Protein AF-A0A452YHD7-F1 (afdb_monomer)

Sequence (188 aa):
HLVLFLKEHGIEKYNDVCAAYVDKMNKVLSEDFRVYLEALESLKLDIGVSTDVIGYDANVVDLIPRGREQLRNHRFMFSLGERSNILKEIDQPGLVPCISEANSLKYPYEVIFRSLQKLLMDTASSEYIFIKAFFRDESMFYRVFEGPVAVIDENMKLTLANSHDAICLMLMICITKKHQEYELCFLW

InterPro domains:
  IPR007258 Vps52 [PTHR14190] (2-181)
  IPR048361 Vps52, C-terminal [PF20655] (23-180)

Organism: Aegilops tauschii subsp. strangulata (NCBI:txid200361)

pLDDT: mean 82.41, std 19.01, range [28.84, 98.38]

Solvent-accessible surface area (backbone atoms only — not comparable to full-atom values): 10801 Å² total; per-residue (Å²): 111,68,58,59,49,26,55,75,76,33,52,68,60,34,50,53,50,52,51,53,49,31,54,51,47,13,53,51,47,27,50,53,50,48,56,50,47,57,47,49,58,74,29,52,46,90,64,76,70,84,79,78,81,61,95,67,97,73,75,90,87,83,77,87,64,66,61,58,56,51,55,48,35,58,50,54,50,77,45,60,73,76,68,58,51,56,72,78,49,70,85,53,82,49,78,56,50,72,61,35,58,77,65,71,50,65,37,55,63,42,58,54,50,51,23,51,53,41,50,48,50,54,50,49,50,54,50,44,53,47,36,44,71,62,68,70,44,67,72,53,48,61,59,26,43,49,46,34,51,49,56,51,50,54,53,47,53,59,49,58,77,71,58,86,43,65,54,44,55,51,46,44,54,50,49,55,54,50,52,54,58,52,54,58,63,75,77,110

Secondary structure (DSSP, 8-state):
-HHHHHHHH-HHHHHHHHHHHHHHHHHHHHHHHHHHHHHHHHTB-----GGG-------S----SHHHHHHHHHHHHH--GGGGGGGG-TTSPPP-HHHHHHTT--B-HHHHHHHHHHHHHHHHHHHHHHHHHHTS-THHHHHHHHHHHHHHHHHHHHHHHT---HHHHHHHHHHHHHHHHHHHHH--

Radius of gyration: 22.01 Å; Cα contacts (8 Å, |Δi|>4): 127; chains: 1; bounding box: 62×30×63 Å

Structure (mmCIF, N/CA/C/O backbone):
data_AF-A0A452YHD7-F1
#
_entry.id   AF-A0A452YHD7-F1
#
loop_
_atom_site.group_PDB
_atom_site.id
_atom_site.type_symbol
_atom_site.label_atom_id
_atom_site.label_alt_id
_atom_site.label_comp_id
_atom_site.label_asym_id
_atom_site.label_entity_id
_atom_site.label_seq_id
_atom_site.pdbx_PDB_ins_code
_atom_site.Cartn_x
_atom_site.Cartn_y
_atom_site.Cartn_z
_atom_site.occupancy
_atom_site.B_iso_or_equiv
_atom_site.auth_seq_id
_atom_site.auth_comp_id
_atom_site.auth_asym_id
_atom_site.auth_atom_id
_atom_site.pdbx_PDB_model_num
ATOM 1 N N . HIS A 1 1 ? -22.792 -4.658 18.785 1.00 68.12 1 HIS A N 1
ATOM 2 C CA . HIS A 1 1 ? -23.432 -4.823 20.109 1.00 68.12 1 HIS A CA 1
ATOM 3 C C . HIS A 1 1 ? -22.425 -4.866 21.258 1.00 68.12 1 HIS A C 1
ATOM 5 O O . HIS A 1 1 ? -22.564 -4.042 22.146 1.00 68.12 1 HIS A O 1
ATOM 11 N N . LEU A 1 2 ? -21.392 -5.724 21.238 1.00 83.81 2 LEU A N 1
ATOM 12 C CA . LEU A 1 2 ? -20.412 -5.815 22.339 1.00 83.81 2 LEU A CA 1
ATOM 13 C C . LEU A 1 2 ? -19.624 -4.516 22.602 1.00 83.81 2 LEU A C 1
ATOM 15 O O . LEU A 1 2 ? -19.568 -4.056 23.734 1.00 83.81 2 LEU A O 1
ATOM 19 N N . VAL A 1 3 ? -19.043 -3.903 21.567 1.00 84.94 3 VAL A N 1
ATOM 20 C CA . VAL A 1 3 ? -18.210 -2.693 21.726 1.00 84.94 3 VAL A CA 1
ATOM 21 C C . VAL A 1 3 ? -19.011 -1.498 22.244 1.00 84.94 3 VAL A C 1
ATOM 23 O O . VAL A 1 3 ? -18.544 -0.783 23.122 1.00 84.94 3 VAL A O 1
ATOM 26 N N . LEU A 1 4 ? -20.240 -1.320 21.751 1.00 85.12 4 LEU A N 1
ATOM 27 C CA . LEU A 1 4 ? -21.160 -0.288 22.240 1.00 85.12 4 LEU A CA 1
ATOM 28 C C . LEU A 1 4 ? -21.516 -0.513 23.713 1.00 85.12 4 LEU A C 1
ATOM 30 O O . LEU A 1 4 ? -21.442 0.418 24.505 1.00 85.12 4 LEU A O 1
ATOM 34 N N . PHE A 1 5 ? -21.804 -1.762 24.094 1.00 90.06 5 PHE A N 1
ATOM 35 C CA . PHE A 1 5 ? -22.063 -2.115 25.487 1.00 90.06 5 PHE A CA 1
ATOM 36 C C . PHE A 1 5 ? -20.869 -1.782 26.390 1.00 90.06 5 PHE A C 1
ATOM 38 O O . PHE A 1 5 ? -21.055 -1.161 27.432 1.00 90.06 5 PHE A O 1
ATOM 45 N N . LEU A 1 6 ? -19.645 -2.133 25.976 1.00 90.12 6 LEU A N 1
ATOM 46 C CA . LEU A 1 6 ? -18.427 -1.798 26.722 1.00 90.12 6 LEU A CA 1
ATOM 47 C C . LEU A 1 6 ? -18.214 -0.284 26.813 1.00 90.12 6 LEU A C 1
ATOM 49 O O . LEU A 1 6 ? -17.843 0.212 27.870 1.00 90.12 6 LEU A O 1
ATOM 53 N N . LYS A 1 7 ? -18.490 0.460 25.740 1.00 87.94 7 LYS A N 1
ATOM 54 C CA . LYS A 1 7 ? -18.366 1.922 25.731 1.00 87.94 7 LYS A CA 1
ATOM 55 C C . LYS A 1 7 ? -19.316 2.588 26.733 1.00 87.94 7 LYS A C 1
ATOM 57 O O . LYS A 1 7 ? -18.934 3.563 27.368 1.00 87.94 7 LYS A O 1
ATOM 62 N N . GLU A 1 8 ? -20.520 2.046 26.894 1.00 89.81 8 GLU A N 1
ATOM 63 C CA . GLU A 1 8 ? -21.538 2.567 27.816 1.00 89.81 8 GLU A CA 1
ATOM 64 C C . GLU A 1 8 ? -21.349 2.096 29.268 1.00 89.81 8 GLU A C 1
ATOM 66 O O . GLU A 1 8 ? -21.585 2.866 30.194 1.00 89.81 8 GLU A O 1
ATOM 71 N N . HIS A 1 9 ? -20.920 0.846 29.480 1.00 90.19 9 HIS A N 1
ATOM 72 C CA . HIS A 1 9 ? -20.959 0.191 30.798 1.00 90.19 9 HIS A CA 1
ATOM 73 C C . HIS A 1 9 ? -19.575 -0.115 31.390 1.00 90.19 9 HIS A C 1
ATOM 75 O O . HIS A 1 9 ? -19.479 -0.527 32.544 1.00 90.19 9 HIS A O 1
ATOM 81 N N . GLY A 1 10 ? -18.494 0.057 30.627 1.00 89.62 10 GLY A N 1
ATOM 82 C CA . GLY A 1 10 ? -17.147 -0.346 31.031 1.00 89.62 10 GLY A CA 1
ATOM 83 C C . GLY A 1 10 ? -16.060 0.332 30.208 1.00 89.62 10 GLY A C 1
ATOM 84 O O . GLY A 1 10 ? -15.310 -0.342 29.501 1.00 89.62 10 GLY A O 1
ATOM 85 N N . ILE A 1 11 ? -15.972 1.662 30.314 1.00 90.94 11 ILE A N 1
ATOM 86 C CA . ILE A 1 11 ? -15.074 2.491 29.495 1.00 90.94 11 ILE A CA 1
ATOM 87 C C . ILE A 1 11 ? -13.601 2.068 29.590 1.00 90.94 11 ILE A C 1
ATOM 89 O O . ILE A 1 11 ? -12.897 2.089 28.586 1.00 90.94 11 ILE A O 1
ATOM 93 N N . GLU A 1 12 ? -13.143 1.610 30.758 1.00 92.44 12 GLU A N 1
ATOM 94 C CA . GLU A 1 12 ? -11.782 1.087 30.928 1.00 92.44 12 GLU A CA 1
ATOM 95 C C . GLU A 1 12 ? -11.541 -0.143 30.048 1.00 92.44 12 GLU A C 1
ATOM 97 O O . GLU A 1 12 ? -10.560 -0.201 29.316 1.00 92.44 12 GLU A O 1
ATOM 102 N N . LYS A 1 13 ? -12.486 -1.092 30.030 1.00 92.88 13 LYS A N 1
ATOM 103 C CA . LYS A 1 13 ? -12.390 -2.296 29.194 1.00 92.88 13 LYS A CA 1
ATOM 104 C C . LYS A 1 13 ? -12.545 -1.998 27.715 1.00 92.88 13 LYS A C 1
ATOM 106 O O . LYS A 1 13 ? -11.883 -2.632 26.902 1.00 92.88 13 LYS A O 1
ATOM 111 N N . TYR A 1 14 ? -13.3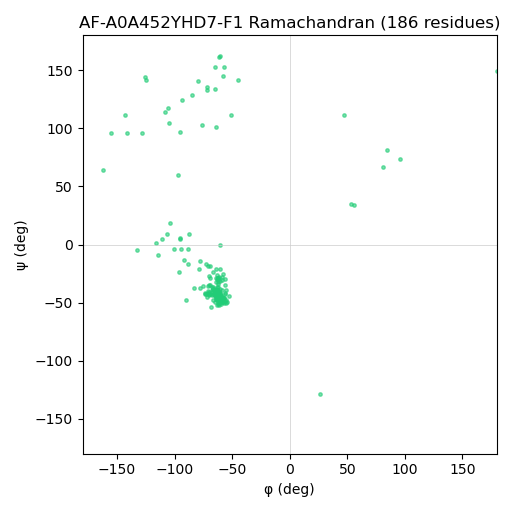75 -1.024 27.360 1.00 93.88 14 TYR A N 1
ATOM 112 C CA . TYR A 1 14 ? -13.418 -0.512 25.995 1.00 93.88 14 TYR A CA 1
ATOM 113 C C . TYR A 1 14 ? -12.048 0.044 25.571 1.00 93.88 14 TYR A C 1
ATOM 115 O O . TYR A 1 14 ? -11.537 -0.342 24.523 1.00 93.88 14 TYR A O 1
ATOM 123 N N . ASN A 1 15 ? -11.421 0.877 26.407 1.00 93.62 15 ASN A N 1
ATOM 124 C CA . ASN A 1 15 ? -10.109 1.457 26.119 1.00 93.62 15 ASN A CA 1
ATOM 125 C C . ASN A 1 15 ? -9.009 0.389 26.022 1.00 93.62 15 ASN A C 1
ATOM 127 O O . ASN A 1 15 ? -8.190 0.468 25.107 1.00 93.62 15 ASN A O 1
ATOM 131 N N . ASP A 1 16 ? -9.025 -0.624 26.895 1.00 95.19 16 ASP A N 1
ATOM 132 C CA . ASP A 1 16 ? -8.113 -1.776 26.831 1.00 95.19 16 ASP A CA 1
ATOM 133 C C . ASP A 1 16 ? -8.230 -2.495 25.474 1.00 95.19 16 ASP A C 1
ATOM 135 O O . ASP A 1 16 ? -7.225 -2.794 24.827 1.00 95.19 16 ASP A O 1
ATOM 139 N N . VAL A 1 17 ? -9.463 -2.738 25.007 1.00 94.88 17 VAL A N 1
ATOM 140 C CA . VAL A 1 17 ? -9.724 -3.387 23.712 1.00 94.88 17 VAL A CA 1
ATOM 141 C C . VAL A 1 17 ? -9.264 -2.507 22.549 1.00 94.88 17 VAL A C 1
ATOM 143 O O . VAL A 1 17 ? -8.627 -3.011 21.626 1.00 94.88 17 VAL A O 1
ATOM 146 N N . CYS A 1 18 ? -9.538 -1.201 22.590 1.00 95.56 18 CYS A N 1
ATOM 147 C CA . CYS A 1 18 ? -9.075 -0.264 21.567 1.00 95.56 18 CYS A CA 1
ATOM 148 C C . CYS A 1 18 ? -7.544 -0.211 21.498 1.00 95.56 18 CYS A C 1
ATOM 150 O O . CYS A 1 18 ? -6.978 -0.250 20.408 1.00 95.56 18 CYS A O 1
ATOM 152 N N . ALA A 1 19 ? -6.867 -0.153 22.646 1.00 96.31 19 ALA A N 1
ATOM 153 C CA . ALA A 1 19 ? -5.410 -0.144 22.712 1.00 96.31 19 ALA A CA 1
ATOM 154 C C . ALA A 1 19 ? -4.811 -1.449 22.170 1.00 96.31 19 ALA A C 1
ATOM 156 O O . ALA A 1 19 ? -3.900 -1.399 21.348 1.00 96.31 19 ALA A O 1
ATOM 157 N N . ALA A 1 20 ? -5.362 -2.601 22.566 1.00 97.69 20 ALA A N 1
ATOM 158 C CA . ALA A 1 20 ? -4.921 -3.903 22.073 1.00 97.69 20 ALA A CA 1
ATOM 159 C C . ALA A 1 20 ? -5.136 -4.057 20.559 1.00 97.69 20 ALA A C 1
ATOM 161 O O . ALA A 1 20 ? -4.284 -4.615 19.869 1.00 97.69 20 ALA A O 1
ATOM 162 N N . TYR A 1 21 ? -6.255 -3.547 20.035 1.00 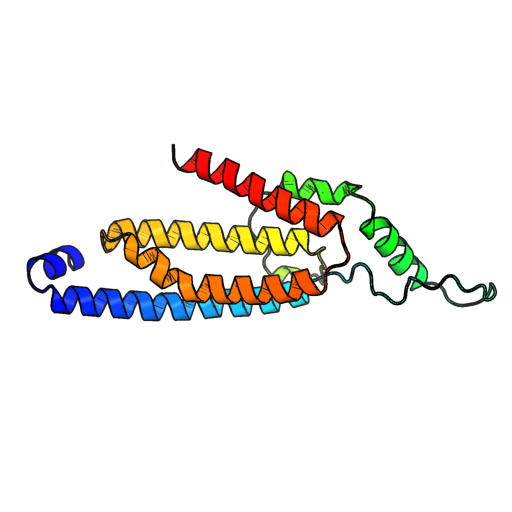97.81 21 TYR A N 1
ATOM 163 C CA . TYR A 1 21 ? -6.528 -3.542 18.601 1.00 97.81 21 TYR A CA 1
ATOM 164 C C . TYR A 1 21 ? -5.502 -2.708 17.835 1.00 97.81 21 TYR A C 1
ATOM 166 O O . TYR A 1 21 ? -4.898 -3.199 16.884 1.00 97.81 21 TYR A O 1
ATOM 174 N N . VAL A 1 22 ? -5.283 -1.467 18.282 1.00 98.19 22 VAL A N 1
ATOM 175 C CA . VAL A 1 22 ? -4.325 -0.543 17.666 1.00 98.19 22 VAL A CA 1
ATOM 176 C C . VAL A 1 22 ? -2.927 -1.152 17.643 1.00 98.19 22 VAL A C 1
ATOM 178 O O . VAL A 1 22 ? -2.316 -1.195 16.582 1.00 98.19 22 VAL A O 1
ATOM 181 N N . ASP A 1 23 ? -2.450 -1.665 18.779 1.00 98.19 23 ASP A N 1
ATOM 182 C CA . ASP A 1 23 ? -1.127 -2.288 18.888 1.00 98.19 23 ASP A CA 1
ATOM 183 C C . ASP A 1 23 ? -0.991 -3.487 17.940 1.00 98.19 23 ASP A C 1
ATOM 185 O O . ASP A 1 23 ? -0.031 -3.601 17.171 1.00 98.19 23 ASP A O 1
ATOM 189 N N . LYS A 1 24 ? -2.003 -4.363 17.929 1.00 98.31 24 LYS A N 1
ATOM 190 C CA . LYS A 1 24 ? -1.969 -5.564 17.103 1.00 98.31 24 LYS A CA 1
ATOM 191 C C . LYS A 1 24 ? -1.996 -5.239 15.613 1.00 98.31 24 LYS A C 1
ATOM 193 O O . LYS A 1 24 ? -1.193 -5.809 14.875 1.00 98.31 24 LYS A O 1
ATOM 198 N N . MET A 1 25 ? -2.899 -4.365 15.175 1.00 98.25 25 MET A N 1
ATOM 199 C CA . MET A 1 25 ? -3.048 -4.028 13.758 1.00 98.25 25 MET A CA 1
ATOM 200 C C . MET A 1 25 ? -1.881 -3.200 13.243 1.00 98.25 25 MET A C 1
ATOM 202 O O . MET A 1 25 ? -1.381 -3.499 12.165 1.00 98.25 25 MET A O 1
ATOM 206 N N . ASN A 1 26 ? -1.379 -2.244 14.029 1.00 98.31 26 ASN A N 1
ATOM 207 C CA . ASN A 1 26 ? -0.168 -1.506 13.681 1.00 98.31 26 ASN A CA 1
ATOM 208 C C . ASN A 1 26 ? 0.998 -2.470 13.427 1.00 98.31 26 ASN A C 1
ATOM 210 O O . ASN A 1 26 ? 1.637 -2.403 12.378 1.00 98.31 26 ASN A O 1
ATOM 214 N N . LYS A 1 27 ? 1.212 -3.441 14.325 1.00 98.31 27 LYS A N 1
ATOM 215 C CA . LYS A 1 27 ? 2.269 -4.446 14.172 1.00 98.31 27 LYS A CA 1
ATOM 216 C C . LYS A 1 27 ? 2.075 -5.352 12.954 1.00 98.31 27 LYS A C 1
ATOM 218 O O . LYS A 1 27 ? 3.036 -5.597 12.233 1.00 98.31 27 LYS A O 1
ATOM 223 N N . VAL A 1 28 ? 0.866 -5.882 12.754 1.00 98.38 28 VAL A N 1
ATOM 224 C CA . VAL A 1 28 ? 0.565 -6.794 11.634 1.00 98.38 28 VAL A CA 1
ATOM 225 C C . VAL A 1 28 ? 0.744 -6.076 10.303 1.00 98.38 28 VAL A C 1
ATOM 227 O O . VAL A 1 28 ? 1.511 -6.540 9.470 1.00 98.38 28 VAL A O 1
ATOM 230 N N . LEU A 1 29 ? 0.122 -4.909 10.141 1.00 98.25 29 LEU A N 1
ATOM 231 C CA . LEU A 1 29 ? 0.204 -4.154 8.897 1.00 98.25 29 LEU A CA 1
ATOM 232 C C . LEU A 1 29 ? 1.635 -3.685 8.614 1.00 98.25 29 LEU A C 1
ATOM 234 O O . LEU A 1 29 ? 2.069 -3.736 7.469 1.00 98.25 29 LEU A O 1
ATOM 238 N N . SER A 1 30 ? 2.391 -3.267 9.636 1.00 98.38 30 SER A N 1
ATOM 239 C CA . SER A 1 30 ? 3.796 -2.872 9.451 1.00 98.38 30 SER A CA 1
ATOM 240 C C . SER A 1 30 ? 4.631 -4.021 8.895 1.00 98.38 30 SER A C 1
ATOM 242 O O . SER A 1 30 ? 5.433 -3.818 7.986 1.00 98.38 30 SER A O 1
ATOM 244 N N . GLU A 1 31 ? 4.428 -5.229 9.423 1.00 98.38 31 GLU A N 1
ATOM 245 C CA . GLU A 1 31 ? 5.124 -6.419 8.944 1.00 98.38 31 GLU A CA 1
ATOM 246 C C . GLU A 1 31 ? 4.691 -6.800 7.527 1.00 98.38 31 GLU A C 1
ATOM 248 O O . GLU A 1 31 ? 5.545 -7.066 6.684 1.00 98.38 31 GLU A O 1
ATOM 253 N N . ASP A 1 32 ? 3.391 -6.755 7.238 1.00 97.50 32 ASP A N 1
ATOM 254 C CA . ASP A 1 32 ? 2.862 -7.059 5.908 1.00 97.50 32 ASP A CA 1
ATOM 255 C C . ASP A 1 32 ? 3.440 -6.106 4.848 1.00 97.50 32 ASP A C 1
ATOM 257 O O . ASP A 1 32 ? 3.906 -6.557 3.800 1.00 97.50 32 ASP A O 1
ATOM 261 N N . PHE A 1 33 ? 3.487 -4.795 5.126 1.00 97.75 33 PHE A N 1
ATOM 262 C CA . PHE A 1 33 ? 4.097 -3.825 4.210 1.00 97.75 33 PHE A CA 1
ATOM 263 C C . PHE A 1 33 ? 5.606 -4.009 4.078 1.00 97.75 33 PHE A C 1
ATOM 265 O O . PHE A 1 33 ? 6.127 -3.857 2.974 1.00 97.75 33 PHE A O 1
ATOM 272 N N . ARG A 1 34 ? 6.307 -4.363 5.158 1.00 97.69 34 ARG A N 1
ATOM 273 C CA . ARG A 1 34 ? 7.747 -4.645 5.120 1.00 97.69 34 ARG A CA 1
ATOM 274 C C . ARG A 1 34 ? 8.056 -5.829 4.206 1.00 97.69 34 ARG A C 1
ATOM 276 O O . ARG A 1 34 ? 8.843 -5.687 3.276 1.00 97.69 34 ARG A O 1
ATOM 283 N N . VAL A 1 35 ? 7.370 -6.954 4.408 1.00 97.25 35 VAL A N 1
ATOM 284 C CA . VAL A 1 35 ? 7.516 -8.158 3.572 1.00 97.25 35 VAL A CA 1
ATOM 285 C C . VAL A 1 35 ? 7.150 -7.862 2.118 1.00 97.25 35 VAL A C 1
ATOM 287 O O . VAL A 1 35 ? 7.837 -8.295 1.193 1.00 97.25 35 VAL A O 1
ATOM 290 N N . TYR A 1 36 ? 6.078 -7.101 1.898 1.00 96.94 36 TYR A N 1
ATOM 291 C CA . TYR A 1 36 ? 5.654 -6.730 0.554 1.00 96.94 36 TYR A CA 1
ATOM 292 C C . TYR A 1 36 ? 6.682 -5.846 -0.163 1.00 96.94 36 TYR A C 1
ATOM 294 O O . TYR A 1 36 ? 6.960 -6.062 -1.341 1.00 96.94 36 TYR A O 1
ATOM 302 N N . LEU A 1 37 ? 7.270 -4.875 0.539 1.00 95.88 37 LEU A N 1
ATOM 303 C CA . LEU A 1 37 ? 8.326 -4.014 0.010 1.00 95.88 37 LEU A CA 1
ATOM 304 C C . LEU A 1 37 ? 9.579 -4.809 -0.353 1.00 95.88 37 LEU A C 1
ATOM 306 O O . LEU A 1 37 ? 10.053 -4.672 -1.476 1.00 95.88 37 LEU A O 1
ATOM 310 N N . GLU A 1 38 ? 10.054 -5.685 0.534 1.00 95.06 38 GLU A N 1
ATOM 311 C CA . GLU A 1 38 ? 11.203 -6.564 0.266 1.00 95.06 38 GLU A CA 1
ATOM 312 C C . GLU A 1 38 ? 10.971 -7.420 -0.995 1.00 95.06 38 GLU A C 1
ATOM 314 O O . GLU A 1 38 ? 11.841 -7.539 -1.862 1.00 95.06 38 GLU A O 1
ATOM 319 N N . ALA A 1 39 ? 9.760 -7.964 -1.154 1.00 95.00 39 ALA A N 1
ATOM 320 C CA . ALA A 1 39 ? 9.391 -8.731 -2.341 1.00 95.00 39 ALA A CA 1
ATOM 321 C C . ALA A 1 39 ? 9.285 -7.857 -3.607 1.00 95.00 39 ALA A C 1
ATOM 323 O O . ALA A 1 39 ? 9.629 -8.294 -4.701 1.00 95.00 39 ALA A O 1
ATOM 324 N N . LEU A 1 40 ? 8.825 -6.610 -3.494 1.00 93.75 40 LEU A N 1
ATOM 325 C CA . LEU A 1 40 ? 8.780 -5.677 -4.621 1.00 93.75 40 LEU A CA 1
ATOM 326 C C . LEU A 1 40 ? 10.172 -5.191 -5.045 1.00 93.75 40 LEU A C 1
ATOM 328 O O . LEU A 1 40 ? 10.412 -5.002 -6.239 1.00 93.75 40 LEU A O 1
ATOM 332 N N . GLU A 1 41 ? 11.095 -5.005 -4.101 1.00 91.19 41 GLU A N 1
ATOM 333 C CA . GLU A 1 41 ? 12.489 -4.657 -4.392 1.00 91.19 41 GLU A CA 1
ATOM 334 C C . GLU A 1 41 ? 13.168 -5.736 -5.239 1.00 91.19 41 GLU A C 1
ATOM 336 O O . GLU A 1 41 ? 13.885 -5.411 -6.191 1.00 91.19 41 GLU A O 1
ATOM 341 N N . SER A 1 42 ? 12.866 -7.012 -4.974 1.00 90.62 42 SER A N 1
ATOM 342 C CA . SER A 1 42 ? 13.355 -8.148 -5.766 1.00 90.62 42 SER A CA 1
ATOM 343 C C . SER A 1 42 ? 12.948 -8.050 -7.246 1.00 90.62 42 SER A C 1
ATOM 345 O O . SER A 1 42 ? 13.653 -8.561 -8.119 1.00 90.62 42 SER A O 1
ATOM 347 N N . LEU A 1 43 ? 11.855 -7.346 -7.562 1.00 91.06 43 LEU A N 1
ATOM 348 C CA . LEU A 1 43 ? 11.303 -7.183 -8.910 1.00 91.06 43 LEU A CA 1
ATOM 349 C C . LEU A 1 43 ? 11.779 -5.914 -9.625 1.00 91.06 43 LEU A C 1
ATOM 351 O O . LEU A 1 43 ? 11.442 -5.703 -10.794 1.00 91.06 43 LEU A O 1
ATOM 355 N N . LYS A 1 44 ? 12.557 -5.059 -8.958 1.00 89.94 44 LYS A N 1
ATOM 356 C CA . LYS A 1 44 ? 13.024 -3.792 -9.522 1.00 89.94 44 LYS A CA 1
ATOM 357 C C . LYS A 1 44 ? 13.948 -4.017 -10.720 1.00 89.94 44 LYS A C 1
ATOM 359 O O . LYS A 1 44 ? 14.856 -4.849 -10.688 1.00 89.94 44 LYS A O 1
ATOM 364 N N . LEU A 1 45 ? 13.696 -3.265 -11.788 1.00 86.94 45 LEU A N 1
ATOM 365 C CA . LEU A 1 45 ? 14.582 -3.144 -12.941 1.00 86.94 45 LEU A CA 1
ATOM 366 C C . LEU A 1 45 ? 15.642 -2.066 -12.670 1.00 86.94 45 LEU A C 1
ATOM 368 O O . LEU A 1 45 ? 15.298 -0.930 -12.337 1.00 86.94 45 LEU A O 1
ATOM 372 N N . ASP A 1 46 ? 16.916 -2.399 -12.871 1.00 74.38 46 ASP A N 1
ATOM 373 C CA . ASP A 1 46 ? 18.018 -1.439 -12.765 1.00 74.38 46 ASP A CA 1
ATOM 374 C C . ASP A 1 46 ? 18.065 -0.528 -14.001 1.00 74.38 46 ASP A C 1
ATOM 376 O O . ASP A 1 46 ? 18.525 -0.912 -15.080 1.00 74.38 46 ASP A O 1
ATOM 380 N N . ILE A 1 47 ? 17.577 0.704 -13.843 1.00 67.88 47 ILE A N 1
ATOM 381 C CA . ILE A 1 47 ? 17.634 1.759 -14.861 1.00 67.88 47 ILE A CA 1
ATOM 382 C C . ILE A 1 47 ? 18.658 2.808 -14.404 1.00 67.88 47 ILE A C 1
ATOM 384 O O . ILE A 1 47 ? 18.437 3.492 -13.410 1.00 67.88 47 ILE A O 1
ATOM 388 N N . GLY A 1 48 ? 19.766 2.946 -15.144 1.00 55.44 48 GLY A N 1
ATOM 389 C CA . GLY A 1 48 ? 20.739 4.035 -14.969 1.00 55.44 48 GLY A CA 1
ATOM 390 C C . GLY A 1 48 ? 21.757 3.848 -13.836 1.00 55.44 48 GLY A C 1
ATOM 391 O O . GLY A 1 48 ? 21.779 4.630 -12.890 1.00 55.44 48 GLY A O 1
ATOM 392 N N . VAL A 1 49 ? 22.657 2.863 -13.952 1.00 44.59 49 VAL A N 1
ATOM 393 C CA . VAL A 1 49 ? 23.864 2.806 -13.103 1.00 44.59 49 VAL A CA 1
ATOM 394 C C . VAL A 1 49 ? 24.844 3.904 -13.543 1.00 44.59 49 VAL A C 1
ATOM 396 O O . VAL A 1 49 ? 25.133 4.061 -14.729 1.00 44.59 49 VAL A O 1
ATOM 399 N N . SER A 1 50 ? 25.379 4.655 -12.577 1.00 44.53 50 SER A N 1
ATOM 400 C CA . SER A 1 50 ? 26.277 5.813 -12.737 1.00 44.53 50 SER A CA 1
ATOM 401 C C . SER A 1 50 ? 27.617 5.547 -13.445 1.00 44.53 50 SER A C 1
ATOM 403 O O . SER A 1 50 ? 28.389 6.481 -13.651 1.00 44.53 50 SER A O 1
ATOM 405 N N . THR A 1 51 ? 27.912 4.314 -13.862 1.00 42.50 51 THR A N 1
ATOM 406 C CA . THR A 1 51 ? 29.101 3.993 -14.670 1.00 42.50 51 THR A CA 1
ATOM 407 C C . THR A 1 51 ? 28.959 4.354 -16.149 1.00 42.50 51 THR A C 1
ATOM 409 O O . THR A 1 51 ? 29.970 4.425 -16.839 1.00 42.50 51 THR A O 1
ATOM 412 N N . ASP A 1 52 ? 27.748 4.628 -16.640 1.00 44.47 52 ASP A N 1
ATOM 413 C CA . ASP A 1 52 ? 27.513 4.896 -18.069 1.00 44.47 52 ASP A CA 1
ATOM 414 C C . ASP A 1 52 ? 27.696 6.374 -18.470 1.00 44.47 52 ASP A C 1
ATOM 416 O O . ASP A 1 52 ? 27.434 6.755 -19.611 1.00 44.47 52 ASP A O 1
ATOM 420 N N . VAL A 1 53 ? 28.212 7.216 -17.565 1.00 47.00 53 VAL A N 1
ATOM 421 C CA . VAL A 1 53 ? 28.708 8.563 -17.898 1.00 47.00 53 VAL A CA 1
ATOM 422 C C . VAL A 1 53 ? 30.225 8.511 -18.082 1.00 47.00 53 VAL A C 1
ATOM 424 O O . VAL A 1 53 ? 30.979 9.164 -17.366 1.00 47.00 53 VAL A O 1
ATOM 427 N N . ILE A 1 54 ? 30.702 7.713 -19.037 1.00 45.34 54 ILE A N 1
ATOM 428 C CA . ILE A 1 54 ? 32.083 7.819 -19.510 1.00 45.34 54 ILE A CA 1
ATOM 429 C C . ILE A 1 54 ? 32.058 7.930 -21.031 1.00 45.34 54 ILE A C 1
ATOM 431 O O . ILE A 1 54 ? 32.023 6.946 -21.765 1.00 45.34 54 ILE A O 1
ATOM 435 N N . GLY A 1 55 ? 32.114 9.176 -21.502 1.00 52.22 55 GLY A N 1
ATOM 436 C CA . GLY A 1 55 ? 32.752 9.462 -22.775 1.00 52.22 55 GLY A CA 1
ATOM 437 C C . GLY A 1 55 ? 34.231 9.120 -22.637 1.00 52.22 55 GLY A C 1
ATOM 438 O O . GLY A 1 55 ? 34.989 9.877 -22.036 1.00 52.22 55 GLY A O 1
ATOM 439 N N . TYR A 1 56 ? 34.633 7.964 -23.150 1.00 36.91 56 TYR A N 1
ATOM 440 C CA . TYR A 1 56 ? 36.033 7.661 -23.397 1.00 36.91 56 TYR A CA 1
ATOM 441 C C . TYR A 1 56 ? 36.125 6.841 -24.678 1.00 36.91 56 TYR A C 1
ATOM 443 O O . TYR A 1 56 ? 35.647 5.711 -24.750 1.00 36.91 56 TYR A O 1
ATOM 451 N N . ASP A 1 57 ? 36.701 7.468 -25.702 1.00 45.97 57 ASP A N 1
ATOM 452 C CA . ASP A 1 57 ? 37.154 6.823 -26.927 1.00 45.97 57 ASP A CA 1
ATOM 453 C C . ASP A 1 57 ? 38.034 5.618 -26.577 1.00 45.97 57 ASP A C 1
ATOM 455 O O . ASP A 1 57 ? 39.154 5.776 -26.091 1.00 45.97 57 ASP A O 1
ATOM 459 N N . ALA A 1 58 ? 37.553 4.407 -26.845 1.00 36.34 58 ALA A N 1
ATOM 460 C CA . ALA A 1 58 ? 38.409 3.233 -26.936 1.00 36.34 58 ALA A CA 1
ATOM 461 C C . ALA A 1 58 ? 37.755 2.161 -27.813 1.00 36.34 58 ALA A C 1
ATOM 463 O O . ALA A 1 58 ? 36.935 1.372 -27.364 1.00 36.34 58 ALA A O 1
ATOM 464 N N . ASN A 1 59 ? 38.171 2.181 -29.078 1.00 36.22 59 ASN A N 1
ATOM 465 C CA . ASN A 1 59 ? 38.339 1.055 -29.993 1.00 36.22 59 ASN A CA 1
ATOM 466 C C . ASN A 1 59 ? 37.210 0.017 -30.112 1.00 36.22 59 ASN A C 1
ATOM 468 O O . ASN A 1 59 ? 36.978 -0.846 -29.273 1.00 36.22 59 ASN A O 1
ATOM 472 N N . VAL A 1 60 ? 36.608 0.067 -31.299 1.00 49.16 60 VAL A N 1
ATOM 473 C CA . VAL A 1 60 ? 35.833 -0.983 -31.962 1.00 49.16 60 VAL A CA 1
ATOM 474 C C . VAL A 1 60 ? 36.564 -2.331 -31.854 1.00 49.16 60 VAL A C 1
ATOM 476 O O . VAL A 1 60 ? 37.776 -2.384 -32.053 1.00 49.16 60 VAL A O 1
ATOM 479 N N . VAL A 1 61 ? 35.783 -3.401 -31.657 1.00 47.16 61 VAL A N 1
ATOM 480 C CA . VAL A 1 61 ? 36.154 -4.832 -31.577 1.00 47.16 61 VAL A CA 1
ATOM 481 C C . VAL A 1 61 ? 36.355 -5.344 -30.144 1.00 47.16 61 VAL A C 1
ATOM 483 O O . VAL A 1 61 ? 37.482 -5.586 -29.741 1.00 47.16 61 VAL A O 1
ATOM 486 N N . ASP A 1 62 ? 35.265 -5.531 -29.383 1.00 44.91 62 ASP A N 1
ATOM 487 C CA . ASP A 1 62 ? 34.827 -6.848 -28.864 1.00 44.91 62 ASP A CA 1
ATOM 488 C C . ASP A 1 62 ? 33.527 -6.727 -28.012 1.00 44.91 62 ASP A C 1
ATOM 490 O O . ASP A 1 62 ? 33.320 -5.721 -27.342 1.00 44.91 62 ASP A O 1
ATOM 494 N N . LEU A 1 63 ? 32.678 -7.771 -28.005 1.00 41.59 63 LEU A N 1
ATOM 495 C CA . LEU A 1 63 ? 31.608 -8.086 -27.012 1.00 41.59 63 LEU A CA 1
ATOM 496 C C . LEU A 1 63 ? 30.182 -7.454 -27.109 1.00 41.59 63 LEU A C 1
ATOM 498 O O . LEU A 1 63 ? 29.753 -6.602 -26.331 1.00 41.59 63 LEU A O 1
ATOM 502 N N . ILE A 1 64 ? 29.355 -8.055 -27.973 1.00 54.41 64 ILE A N 1
ATOM 503 C CA . ILE A 1 64 ? 27.876 -8.195 -27.879 1.00 54.41 64 ILE A CA 1
ATOM 504 C C . ILE A 1 64 ? 27.575 -9.223 -26.750 1.00 54.41 64 ILE A C 1
ATOM 506 O O . ILE A 1 64 ? 28.278 -10.231 -26.767 1.00 54.41 64 ILE A O 1
ATOM 510 N N . PRO A 1 65 ? 26.616 -9.084 -25.781 1.00 43.31 65 PRO A N 1
ATOM 511 C CA . PRO A 1 65 ? 25.253 -8.519 -25.862 1.00 43.31 65 PRO A CA 1
ATOM 512 C C . PRO A 1 65 ? 24.851 -7.505 -24.756 1.00 43.31 65 PRO A C 1
ATOM 514 O O . PRO A 1 65 ? 23.775 -6.913 -24.856 1.00 43.31 65 PRO A O 1
ATOM 517 N N . ARG A 1 66 ? 25.689 -7.252 -23.736 1.00 45.97 66 ARG A N 1
ATOM 518 C CA . ARG A 1 66 ? 25.371 -6.345 -22.606 1.00 45.97 66 ARG A CA 1
ATOM 519 C C . ARG A 1 66 ? 25.128 -4.900 -23.044 1.00 45.97 66 ARG A C 1
ATOM 521 O O . ARG A 1 66 ? 24.252 -4.235 -22.502 1.00 45.97 66 ARG A O 1
ATOM 528 N N . GLY A 1 67 ? 25.804 -4.459 -24.104 1.00 38.31 67 GLY A N 1
ATOM 529 C CA . GLY A 1 67 ? 25.589 -3.137 -24.688 1.00 38.31 67 GLY A CA 1
ATOM 530 C C . GLY A 1 67 ? 24.181 -2.925 -25.260 1.00 38.31 67 GLY A C 1
ATOM 531 O O . GLY A 1 67 ? 23.711 -1.796 -25.289 1.00 38.31 67 GLY A O 1
ATOM 532 N N . ARG A 1 68 ? 23.447 -3.971 -25.685 1.00 42.09 68 ARG A N 1
ATOM 533 C CA . ARG A 1 68 ? 22.076 -3.802 -26.220 1.00 42.09 68 ARG A CA 1
ATOM 534 C C . ARG A 1 68 ? 21.032 -3.599 -25.123 1.00 42.09 68 ARG A C 1
ATOM 536 O O . ARG A 1 68 ? 20.117 -2.801 -25.321 1.00 42.09 68 ARG A O 1
ATOM 543 N N . GLU A 1 69 ? 21.167 -4.291 -23.994 1.00 46.12 69 GLU A N 1
ATOM 544 C CA . GLU A 1 69 ? 20.342 -4.049 -22.803 1.00 46.12 69 GLU A CA 1
ATOM 545 C C . GLU A 1 69 ? 20.684 -2.701 -22.169 1.00 46.12 69 GLU A C 1
ATOM 547 O O . GLU A 1 69 ? 19.774 -1.921 -21.909 1.00 46.12 69 GLU A O 1
ATOM 552 N N . GLN A 1 70 ? 21.971 -2.353 -22.058 1.00 43.22 70 GLN A N 1
ATOM 553 C CA . GLN A 1 70 ? 22.406 -1.035 -21.578 1.00 43.22 70 GLN A CA 1
ATOM 554 C C . GLN A 1 70 ? 21.910 0.113 -22.477 1.00 43.22 70 GLN A C 1
ATOM 556 O O . GLN A 1 70 ? 21.345 1.081 -21.976 1.00 43.22 70 GLN A O 1
ATOM 561 N N . LEU A 1 71 ? 21.986 -0.012 -23.810 1.00 45.84 71 LEU A N 1
ATOM 562 C CA . LEU A 1 71 ? 21.451 0.992 -24.746 1.00 45.84 71 LEU A CA 1
ATOM 563 C C . LEU A 1 71 ? 19.908 1.043 -24.782 1.00 45.84 71 LEU A C 1
ATOM 565 O O . LEU A 1 71 ? 19.345 2.091 -25.115 1.00 45.84 71 LEU A O 1
ATOM 569 N N . ARG A 1 72 ? 19.196 -0.056 -24.468 1.00 50.38 72 ARG A N 1
ATOM 570 C CA . ARG A 1 72 ? 17.731 -0.037 -24.249 1.00 50.38 72 ARG A CA 1
ATOM 571 C C . ARG A 1 72 ? 17.391 0.660 -22.937 1.00 50.38 72 ARG A C 1
ATOM 573 O O . ARG A 1 72 ? 16.518 1.521 -22.957 1.00 50.38 72 ARG A O 1
ATOM 580 N N . ASN A 1 73 ? 18.104 0.351 -21.857 1.00 51.66 73 ASN A N 1
ATOM 581 C CA . ASN A 1 73 ? 17.921 0.962 -20.540 1.00 51.66 73 ASN A CA 1
ATOM 582 C C . ASN A 1 73 ? 18.220 2.470 -20.577 1.00 51.66 73 ASN A C 1
ATOM 584 O O . ASN A 1 73 ? 17.449 3.254 -20.034 1.00 51.66 73 ASN A O 1
ATOM 588 N N . HIS A 1 74 ? 19.244 2.898 -21.325 1.00 50.25 74 HIS A N 1
ATOM 589 C CA . HIS A 1 74 ? 19.556 4.316 -21.535 1.00 50.25 74 HIS A CA 1
ATOM 590 C C . HIS A 1 74 ? 18.473 5.048 -22.349 1.00 50.25 74 HIS A C 1
ATOM 592 O O . HIS A 1 74 ? 18.110 6.180 -22.037 1.00 50.25 74 HIS A O 1
ATOM 598 N N . ARG A 1 75 ? 17.881 4.395 -23.364 1.00 51.69 75 ARG A N 1
ATOM 599 C CA . ARG A 1 75 ? 16.710 4.946 -24.072 1.00 51.69 75 ARG A CA 1
ATOM 600 C C . ARG A 1 75 ? 15.469 5.006 -23.178 1.00 51.69 75 ARG A C 1
ATOM 602 O O . ARG A 1 75 ? 14.712 5.965 -23.287 1.00 51.69 75 ARG A O 1
ATOM 609 N N . PHE A 1 76 ? 15.268 4.026 -22.298 1.00 56.78 76 PHE A N 1
ATOM 610 C CA . PHE A 1 76 ? 14.148 3.968 -21.348 1.00 56.78 76 PHE A CA 1
ATOM 611 C C . PHE A 1 76 ? 14.239 5.030 -20.237 1.00 56.78 76 PHE A C 1
ATOM 613 O O . PHE A 1 76 ? 13.209 5.505 -19.761 1.00 56.78 76 PHE A O 1
ATOM 620 N N . MET A 1 77 ? 15.459 5.440 -19.871 1.00 58.12 77 MET A N 1
ATOM 621 C CA . MET A 1 77 ? 15.732 6.469 -18.859 1.00 58.12 77 MET A CA 1
ATOM 622 C C . MET A 1 77 ? 15.209 7.862 -19.255 1.00 58.12 77 MET A C 1
ATOM 624 O O . MET A 1 77 ? 14.773 8.619 -18.394 1.00 58.12 77 MET A O 1
ATOM 628 N N . PHE A 1 78 ? 15.200 8.193 -20.553 1.00 61.34 78 PHE A N 1
ATOM 629 C CA . PHE A 1 78 ? 14.771 9.509 -21.062 1.00 61.34 78 PHE A CA 1
ATOM 630 C C . PHE A 1 78 ? 13.526 9.470 -21.960 1.00 61.34 78 PHE A C 1
ATOM 632 O O . PHE A 1 78 ? 13.080 10.512 -22.442 1.00 61.34 78 PHE A O 1
ATOM 639 N N . SER A 1 79 ? 12.930 8.295 -22.175 1.00 69.69 79 SER A N 1
ATOM 640 C CA . SER A 1 79 ? 11.728 8.156 -23.005 1.00 69.69 79 SER A CA 1
ATOM 641 C C . SER A 1 79 ? 10.486 7.929 -22.151 1.00 69.69 79 SER A C 1
ATOM 643 O O . SER A 1 79 ? 10.355 6.901 -21.494 1.00 69.69 79 SER A O 1
ATOM 645 N N . LEU A 1 80 ? 9.530 8.861 -22.223 1.00 73.38 80 LEU A N 1
ATOM 646 C CA . LEU A 1 80 ? 8.227 8.719 -21.565 1.00 73.38 80 LEU A CA 1
ATOM 647 C C . LEU A 1 80 ? 7.407 7.560 -22.161 1.00 73.38 80 LEU A C 1
ATOM 649 O O . LEU A 1 80 ? 6.775 6.820 -21.416 1.00 73.38 80 LEU A O 1
ATOM 653 N N . GLY A 1 81 ? 7.451 7.401 -23.491 1.00 79.25 81 GLY A N 1
ATOM 654 C CA . GLY A 1 81 ? 6.948 6.258 -24.267 1.00 79.25 81 GLY A CA 1
ATOM 655 C C . GLY A 1 81 ? 5.797 5.454 -23.643 1.00 79.25 81 GLY A C 1
ATOM 656 O O . GLY A 1 81 ? 4.770 5.998 -23.233 1.00 79.25 81 GLY A O 1
ATOM 657 N N . GLU A 1 82 ? 5.990 4.137 -23.576 1.00 80.75 82 GLU A N 1
ATOM 658 C CA . GLU A 1 82 ? 5.022 3.188 -23.014 1.00 80.75 82 GLU A CA 1
ATOM 659 C C . GLU A 1 82 ? 4.895 3.291 -21.487 1.00 80.75 82 GLU A C 1
ATOM 661 O O . GLU A 1 82 ? 3.869 2.891 -20.944 1.00 80.75 82 GLU A O 1
ATOM 666 N N . ARG A 1 83 ? 5.873 3.895 -20.791 1.00 87.75 83 ARG A N 1
ATOM 667 C CA . ARG A 1 83 ? 5.834 4.092 -19.329 1.00 87.75 83 ARG A CA 1
ATOM 668 C C . ARG A 1 83 ? 4.641 4.947 -18.907 1.00 87.75 83 ARG A C 1
ATOM 670 O O . ARG A 1 83 ? 4.065 4.721 -17.852 1.00 87.75 83 ARG A O 1
ATOM 677 N N . SER A 1 84 ? 4.209 5.878 -19.764 1.00 89.00 84 SER A N 1
ATOM 678 C CA . SER A 1 84 ? 3.006 6.692 -19.535 1.00 89.00 84 SER A CA 1
ATOM 679 C C . SER A 1 84 ? 1.707 5.883 -19.414 1.00 89.00 84 SER A C 1
ATOM 681 O O . SER A 1 84 ? 0.744 6.373 -18.820 1.00 89.00 84 SER A O 1
ATOM 683 N N . ASN A 1 85 ? 1.664 4.645 -19.923 1.00 89.31 85 ASN A N 1
ATOM 684 C CA . ASN A 1 85 ? 0.481 3.791 -19.820 1.00 89.31 85 ASN A CA 1
ATOM 685 C C . ASN A 1 85 ? 0.141 3.424 -18.372 1.00 89.31 85 ASN A C 1
ATOM 687 O O . ASN A 1 85 ? -1.030 3.182 -18.095 1.00 89.31 85 ASN A O 1
ATOM 691 N N . ILE A 1 86 ? 1.097 3.509 -17.437 1.00 91.88 86 ILE A N 1
ATOM 692 C CA . ILE A 1 86 ? 0.833 3.287 -16.007 1.00 91.88 86 ILE A CA 1
ATOM 693 C C . ILE A 1 86 ? -0.273 4.205 -15.466 1.00 91.88 86 ILE A C 1
ATOM 695 O O . ILE A 1 86 ? -1.038 3.817 -14.589 1.00 91.88 86 ILE A O 1
ATOM 699 N N . LEU A 1 87 ? -0.423 5.405 -16.042 1.00 90.75 87 LEU A N 1
ATOM 700 C CA . LEU A 1 87 ? -1.462 6.365 -15.663 1.00 90.75 87 LEU A CA 1
ATOM 701 C C . LEU A 1 87 ? -2.870 5.950 -16.119 1.00 90.75 87 LEU A C 1
ATOM 703 O O . LEU A 1 87 ? -3.855 6.490 -15.623 1.00 90.75 87 LEU A O 1
ATOM 707 N N . LYS A 1 88 ? -2.977 5.003 -17.056 1.00 89.88 88 LYS A N 1
ATOM 708 C CA . LYS A 1 88 ? -4.245 4.376 -17.465 1.00 89.88 88 LYS A CA 1
ATOM 709 C C . LYS A 1 88 ? -4.574 3.150 -16.612 1.00 89.88 88 LYS A C 1
ATOM 711 O O . LYS A 1 88 ? -5.711 2.699 -16.602 1.00 89.88 88 LYS A O 1
ATOM 716 N N . GLU A 1 89 ? -3.586 2.624 -15.896 1.00 88.50 89 GLU A N 1
ATOM 717 C CA . GLU A 1 89 ? -3.680 1.411 -15.080 1.00 88.50 89 GLU A CA 1
ATOM 718 C C . GLU A 1 89 ? -3.765 1.739 -13.579 1.00 88.50 89 GLU A C 1
ATOM 720 O O . GLU A 1 89 ? -3.527 0.885 -12.730 1.00 88.50 89 GLU A O 1
ATOM 725 N N . ILE A 1 90 ? -4.124 2.979 -13.228 1.00 90.31 90 ILE A N 1
ATOM 726 C CA . ILE A 1 90 ? -4.179 3.478 -11.844 1.00 90.31 90 ILE A CA 1
ATOM 727 C C . ILE A 1 90 ? -5.130 2.673 -10.953 1.00 90.31 90 ILE A C 1
ATOM 729 O O . ILE A 1 90 ? -4.831 2.519 -9.773 1.00 90.31 90 ILE A O 1
ATOM 733 N N . ASP A 1 91 ? -6.174 2.053 -11.502 1.00 86.31 91 ASP A N 1
ATOM 734 C CA . ASP A 1 91 ? -7.167 1.297 -10.718 1.00 86.31 91 ASP A CA 1
ATOM 735 C C . ASP A 1 91 ? -6.968 -0.223 -10.732 1.00 86.31 91 ASP A C 1
ATOM 737 O O . ASP A 1 91 ? -7.675 -0.952 -10.037 1.00 86.31 91 ASP A O 1
ATOM 741 N N . GLN A 1 92 ? -5.998 -0.725 -11.499 1.00 89.94 92 GLN A N 1
ATOM 742 C CA . GLN A 1 92 ? -5.738 -2.162 -11.605 1.00 89.94 92 GLN A CA 1
ATOM 743 C C . GLN A 1 92 ? -5.336 -2.793 -10.254 1.00 89.94 92 GLN A C 1
ATOM 745 O O . GLN A 1 92 ? -4.913 -2.106 -9.325 1.00 89.94 92 GLN A O 1
ATOM 750 N N . PRO A 1 93 ? -5.424 -4.113 -10.071 1.00 90.62 93 PRO A N 1
ATOM 751 C CA . PRO A 1 93 ? -4.868 -4.748 -8.879 1.00 90.62 93 PRO A CA 1
ATOM 752 C C . PRO A 1 93 ? -3.367 -4.462 -8.721 1.00 90.62 93 PRO A C 1
ATOM 754 O O . PRO A 1 93 ? -2.667 -4.179 -9.696 1.00 90.62 93 PRO A O 1
ATOM 757 N N . GLY A 1 94 ? -2.869 -4.486 -7.485 1.00 90.81 94 GLY A N 1
ATOM 758 C CA . GLY A 1 94 ? -1.427 -4.462 -7.232 1.00 90.81 94 GLY A CA 1
ATOM 759 C C . GLY A 1 94 ? -0.721 -5.673 -7.857 1.00 90.81 94 GLY A C 1
ATOM 760 O O . GLY A 1 94 ? -1.348 -6.679 -8.190 1.00 90.81 94 GLY A O 1
ATOM 761 N N . LEU A 1 95 ? 0.596 -5.573 -8.012 1.00 93.38 95 LEU A N 1
ATOM 762 C CA . LEU A 1 95 ? 1.450 -6.695 -8.367 1.00 93.38 95 LEU A CA 1
ATOM 763 C C . LEU A 1 95 ? 1.299 -7.814 -7.334 1.00 93.38 95 LEU A C 1
ATOM 765 O O . LEU A 1 95 ? 1.159 -7.575 -6.139 1.00 93.38 95 LEU A O 1
ATOM 769 N N . VAL A 1 96 ? 1.386 -9.052 -7.807 1.00 94.38 96 VAL A N 1
ATOM 770 C CA . VAL A 1 96 ? 1.507 -10.227 -6.944 1.00 94.38 96 VAL A CA 1
ATOM 771 C C . VAL A 1 96 ? 2.962 -10.691 -7.027 1.00 94.38 96 VAL A C 1
ATOM 773 O O . VAL A 1 96 ? 3.340 -11.257 -8.063 1.00 94.38 96 VAL A O 1
ATOM 776 N N . PRO A 1 97 ? 3.798 -10.447 -5.995 1.00 90.00 97 PRO A N 1
ATOM 777 C CA . PRO A 1 97 ? 5.237 -10.647 -6.111 1.00 90.00 97 PRO A CA 1
ATOM 778 C C . PRO A 1 97 ? 5.617 -12.079 -6.476 1.00 90.00 97 PRO A C 1
ATOM 780 O O . PRO A 1 97 ? 6.313 -12.287 -7.462 1.00 90.00 97 PRO A O 1
ATOM 783 N N . CYS A 1 98 ? 5.021 -13.068 -5.805 1.00 87.62 98 CYS A N 1
ATOM 784 C CA . CYS A 1 98 ? 5.265 -14.488 -6.073 1.00 87.62 98 CYS A CA 1
ATOM 785 C C . CYS A 1 98 ? 5.008 -14.886 -7.544 1.00 87.62 98 CYS A C 1
ATOM 787 O O . CYS A 1 98 ? 5.778 -15.647 -8.129 1.00 87.62 98 CYS A O 1
ATOM 789 N N . ILE A 1 99 ? 3.965 -14.335 -8.180 1.00 89.56 99 ILE A N 1
ATOM 790 C CA . ILE A 1 99 ? 3.667 -14.605 -9.598 1.00 89.56 99 ILE A CA 1
ATOM 791 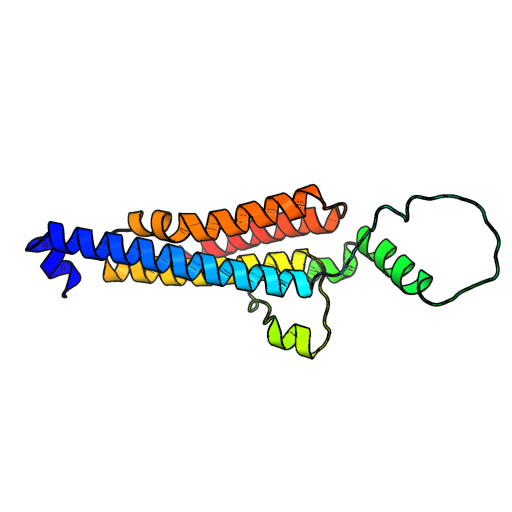C C . ILE A 1 99 ? 4.718 -13.952 -10.498 1.00 89.56 99 ILE A C 1
ATOM 793 O O . ILE A 1 99 ? 5.152 -14.547 -11.484 1.00 89.56 99 ILE A O 1
ATOM 797 N N . SER A 1 100 ? 5.131 -12.728 -10.177 1.00 89.94 100 SER A N 1
ATOM 798 C CA . SER A 1 100 ? 6.131 -12.009 -10.969 1.00 89.94 100 SER A CA 1
ATOM 799 C C . SER A 1 100 ? 7.508 -12.663 -10.873 1.00 89.94 100 SER A C 1
ATOM 801 O O . SER A 1 100 ? 8.172 -12.826 -11.895 1.00 89.94 100 SER A O 1
ATOM 803 N N . GLU A 1 101 ? 7.893 -13.113 -9.678 1.00 86.19 101 GLU A N 1
ATOM 804 C CA . GLU A 1 101 ? 9.130 -13.857 -9.430 1.00 86.19 101 GLU A CA 1
ATOM 805 C C . GLU A 1 101 ? 9.145 -15.184 -10.196 1.00 86.19 101 GLU A C 1
ATOM 807 O O . GLU A 1 101 ? 10.108 -15.470 -10.908 1.00 86.19 101 GLU A O 1
ATOM 812 N N . ALA A 1 102 ? 8.049 -15.953 -10.147 1.00 86.69 102 ALA A N 1
ATOM 813 C CA . ALA A 1 102 ? 7.923 -17.213 -10.885 1.00 86.69 102 ALA A CA 1
ATOM 814 C C . ALA A 1 102 ? 8.072 -17.036 -12.408 1.00 86.69 102 ALA A C 1
ATOM 816 O O . ALA A 1 102 ? 8.572 -17.928 -13.091 1.00 86.69 102 ALA A O 1
ATOM 817 N N . ASN A 1 103 ? 7.675 -15.874 -12.936 1.00 87.75 103 ASN A N 1
ATOM 818 C CA . ASN A 1 103 ? 7.793 -15.528 -14.353 1.00 87.75 103 ASN A CA 1
ATOM 819 C C . ASN A 1 103 ? 9.058 -14.714 -14.690 1.00 87.75 103 ASN A C 1
ATOM 821 O O . ASN A 1 103 ? 9.212 -14.289 -15.834 1.00 87.75 103 ASN A O 1
ATOM 825 N N . SER A 1 104 ? 9.967 -14.492 -13.728 1.00 86.62 104 SER A N 1
ATOM 826 C CA . SER A 1 104 ? 11.189 -13.683 -13.900 1.00 86.62 104 SER A CA 1
ATOM 827 C C . SER A 1 104 ? 10.930 -12.275 -14.462 1.00 86.62 104 SER A C 1
ATOM 829 O O . SER A 1 104 ? 11.723 -11.743 -15.242 1.00 86.62 104 SER A O 1
ATOM 831 N N . LEU A 1 105 ? 9.802 -11.667 -14.082 1.00 87.38 105 LEU A N 1
ATOM 832 C CA . LEU A 1 105 ? 9.423 -10.329 -14.527 1.00 87.38 105 LEU A CA 1
ATOM 833 C C . LEU A 1 105 ? 10.165 -9.262 -13.717 1.00 87.38 105 LEU A C 1
ATOM 835 O O . LEU A 1 105 ? 10.333 -9.383 -12.505 1.00 87.38 105 LEU A O 1
ATOM 839 N N . LYS A 1 106 ? 10.588 -8.198 -14.400 1.00 89.50 106 LYS A N 1
ATOM 840 C CA . LYS A 1 106 ? 11.205 -7.014 -13.797 1.00 89.50 106 LYS A CA 1
ATOM 841 C C . LYS A 1 106 ? 10.430 -5.774 -14.208 1.00 89.50 106 LYS A C 1
ATOM 843 O O . LYS A 1 106 ? 10.016 -5.667 -15.363 1.00 89.50 106 LYS A O 1
ATOM 848 N N . TYR A 1 107 ? 10.268 -4.836 -13.283 1.00 90.25 107 TYR A N 1
ATOM 849 C CA . TYR A 1 107 ? 9.452 -3.646 -13.494 1.00 90.25 107 TYR A CA 1
ATOM 850 C C . TYR A 1 107 ? 10.233 -2.360 -13.225 1.00 90.25 107 TYR A C 1
ATOM 852 O O . TYR A 1 107 ? 11.049 -2.313 -12.299 1.00 90.25 107 TYR A O 1
ATOM 860 N N . PRO A 1 108 ? 9.969 -1.290 -13.995 1.00 90.75 108 PRO A N 1
ATOM 861 C CA . PRO A 1 108 ? 10.455 0.032 -13.639 1.00 90.75 108 PRO A CA 1
ATOM 862 C C . PRO A 1 108 ? 9.786 0.493 -12.333 1.00 90.75 108 PRO A C 1
ATOM 864 O O . PRO A 1 108 ? 8.678 0.063 -11.989 1.00 90.75 108 PRO A O 1
ATOM 867 N N . TYR A 1 109 ? 10.469 1.353 -11.580 1.00 92.12 109 TYR A N 1
ATOM 868 C CA . TYR A 1 109 ? 10.075 1.644 -10.202 1.00 92.12 109 TYR A CA 1
ATOM 869 C C . TY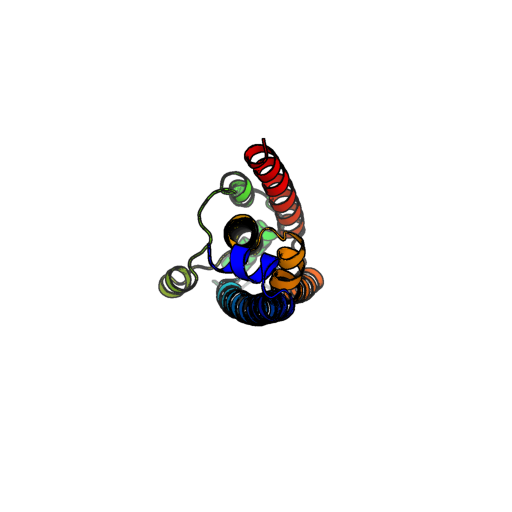R A 1 109 ? 8.702 2.323 -10.083 1.00 92.12 109 TYR A C 1
ATOM 871 O O . TYR A 1 109 ? 8.000 2.085 -9.109 1.00 92.12 109 TYR A O 1
ATOM 879 N N . GLU A 1 110 ? 8.243 3.090 -11.073 1.00 93.00 110 GLU A N 1
ATOM 880 C CA . GLU A 1 110 ? 6.902 3.683 -11.042 1.00 93.00 110 GLU A CA 1
ATOM 881 C C . GLU A 1 110 ? 5.771 2.640 -11.023 1.00 93.00 110 GLU A C 1
ATOM 883 O O . GLU A 1 110 ? 4.716 2.896 -10.445 1.00 93.00 110 GLU A O 1
ATOM 888 N N . VAL A 1 111 ? 5.985 1.448 -11.594 1.00 93.75 111 VAL A N 1
ATOM 889 C CA . VAL A 1 111 ? 5.008 0.346 -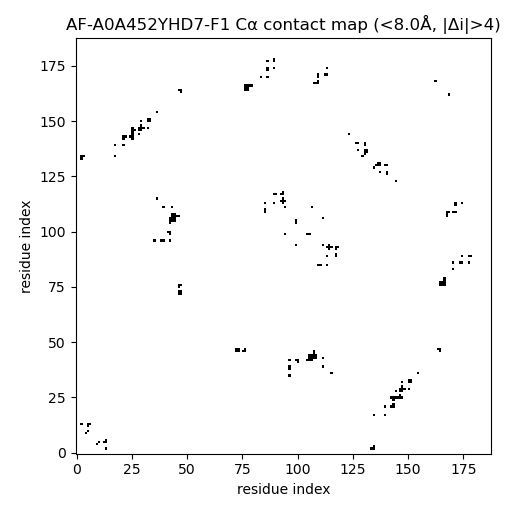11.554 1.00 93.75 111 VAL A CA 1
ATOM 890 C C . VAL A 1 111 ? 4.981 -0.278 -10.158 1.00 93.75 111 VAL A C 1
ATOM 892 O O . VAL A 1 111 ? 3.908 -0.523 -9.604 1.00 93.75 111 VAL A O 1
ATOM 895 N N . ILE A 1 112 ? 6.161 -0.463 -9.559 1.00 94.56 112 ILE A N 1
ATOM 896 C CA . ILE A 1 112 ? 6.323 -0.904 -8.167 1.00 94.56 112 ILE A CA 1
ATOM 897 C C . ILE A 1 112 ? 5.651 0.091 -7.213 1.00 94.56 112 ILE A C 1
ATOM 899 O O . ILE A 1 112 ? 4.831 -0.297 -6.381 1.00 94.56 112 ILE A O 1
ATOM 903 N N . PHE A 1 113 ? 5.927 1.384 -7.386 1.00 94.88 113 PHE A N 1
ATOM 904 C CA . PHE A 1 113 ? 5.338 2.466 -6.605 1.00 94.88 113 PHE A CA 1
ATOM 905 C C . PHE A 1 113 ? 3.812 2.475 -6.706 1.00 94.88 113 PHE A C 1
ATOM 907 O O . PHE A 1 113 ? 3.127 2.489 -5.686 1.00 94.88 113 PHE A O 1
ATOM 914 N N . ARG A 1 114 ? 3.273 2.406 -7.929 1.00 95.06 114 ARG A N 1
ATOM 915 C CA . ARG A 1 114 ? 1.829 2.326 -8.179 1.00 95.06 114 ARG A CA 1
ATOM 916 C C . ARG A 1 114 ? 1.203 1.133 -7.464 1.00 95.06 114 ARG A C 1
ATOM 918 O O . ARG A 1 114 ? 0.133 1.249 -6.873 1.00 95.06 114 ARG A O 1
ATOM 925 N N . SER A 1 115 ? 1.877 -0.013 -7.490 1.00 95.62 115 SER A N 1
ATOM 926 C CA . SER A 1 115 ? 1.401 -1.201 -6.797 1.00 95.62 115 SER A CA 1
ATOM 927 C C . SER A 1 115 ? 1.382 -1.045 -5.279 1.00 95.62 115 SER A C 1
ATOM 929 O O . SER A 1 115 ? 0.437 -1.518 -4.649 1.00 95.62 115 SER A O 1
ATOM 931 N N . LEU A 1 116 ? 2.413 -0.431 -4.698 1.00 95.44 116 LEU A N 1
ATOM 932 C CA . LEU A 1 116 ? 2.470 -0.161 -3.265 1.00 95.44 116 LEU A CA 1
ATOM 933 C C . LEU A 1 116 ? 1.359 0.806 -2.847 1.00 95.44 116 LEU A C 1
ATOM 935 O O . LEU A 1 116 ? 0.657 0.537 -1.878 1.00 95.44 116 LEU A O 1
ATOM 939 N N . GLN A 1 117 ? 1.165 1.890 -3.607 1.00 93.69 117 GLN A N 1
ATOM 940 C CA . GLN A 1 117 ? 0.085 2.852 -3.373 1.00 93.69 117 GLN A CA 1
ATOM 941 C C . GLN A 1 117 ? -1.282 2.167 -3.417 1.00 93.69 117 GLN A C 1
ATOM 943 O O . GLN A 1 117 ? -2.087 2.355 -2.509 1.00 93.69 117 GLN A O 1
ATOM 948 N N . LYS A 1 118 ? -1.526 1.310 -4.420 1.00 93.12 118 LYS A N 1
ATOM 949 C CA . LYS A 1 118 ? -2.779 0.556 -4.536 1.00 93.12 118 LYS A CA 1
ATOM 950 C C . LYS A 1 118 ? -3.044 -0.331 -3.319 1.00 93.12 118 LYS A C 1
ATOM 952 O O . LYS A 1 118 ? -4.127 -0.250 -2.747 1.00 93.12 118 LYS A O 1
ATOM 957 N N . LEU A 1 119 ? -2.055 -1.124 -2.896 1.00 94.56 119 LEU A N 1
ATOM 958 C CA . LEU A 1 119 ? -2.187 -1.964 -1.703 1.00 94.56 119 LEU A CA 1
ATOM 959 C C . LEU A 1 119 ? -2.445 -1.122 -0.445 1.00 94.56 119 LEU A C 1
ATOM 961 O O . LEU A 1 119 ? -3.301 -1.481 0.364 1.00 94.56 119 LEU A O 1
ATOM 965 N N . LEU A 1 120 ? -1.735 0.002 -0.297 1.00 94.25 120 LEU A N 1
ATOM 966 C CA . LEU A 1 120 ? -1.907 0.917 0.827 1.00 94.25 120 LEU A CA 1
ATOM 967 C C . LEU A 1 120 ? -3.327 1.475 0.894 1.00 94.25 120 LEU A C 1
ATOM 969 O O . LEU A 1 120 ? -3.950 1.371 1.946 1.00 94.25 120 LEU A O 1
ATOM 973 N N . MET A 1 121 ? -3.854 2.017 -0.206 1.00 92.94 121 MET A N 1
ATOM 974 C CA . MET A 1 121 ? -5.206 2.588 -0.224 1.00 92.94 121 MET A CA 1
ATOM 975 C C . MET A 1 121 ? -6.284 1.531 0.004 1.00 92.94 121 MET A C 1
ATOM 977 O O . MET A 1 121 ? -7.222 1.789 0.754 1.00 92.94 121 MET A O 1
ATOM 981 N N . ASP A 1 122 ? -6.160 0.342 -0.595 1.00 93.00 122 ASP A N 1
ATOM 982 C CA . ASP A 1 122 ? -7.142 -0.734 -0.405 1.00 93.00 122 ASP A CA 1
ATOM 983 C C . ASP A 1 122 ? -7.172 -1.193 1.059 1.00 93.00 122 ASP A C 1
AT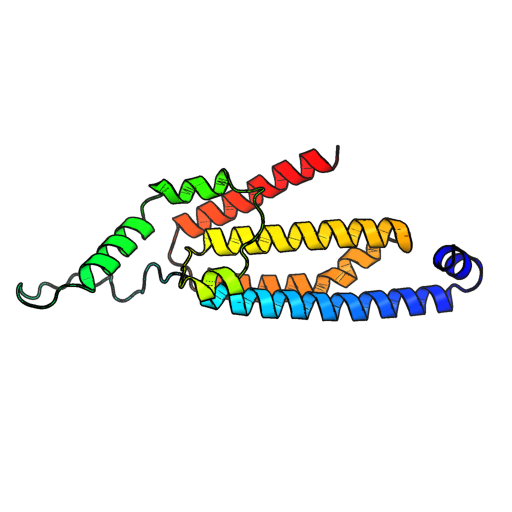OM 985 O O . ASP A 1 122 ? -8.239 -1.303 1.672 1.00 93.00 122 ASP A O 1
ATOM 989 N N . THR A 1 123 ? -5.989 -1.372 1.652 1.00 95.38 123 THR A N 1
ATOM 990 C CA . THR A 1 123 ? -5.845 -1.757 3.060 1.00 95.38 123 THR A CA 1
ATOM 991 C C . THR A 1 123 ? -6.369 -0.655 3.979 1.00 95.38 123 THR A C 1
ATOM 993 O O . THR A 1 123 ? -7.218 -0.924 4.827 1.00 95.38 123 THR A O 1
ATOM 996 N N . ALA A 1 124 ? -5.952 0.597 3.770 1.00 94.75 124 ALA A N 1
ATOM 997 C CA . ALA A 1 124 ? -6.388 1.750 4.554 1.00 94.75 124 ALA A CA 1
ATOM 998 C C . ALA A 1 124 ? -7.895 1.988 4.480 1.00 94.75 124 ALA A C 1
ATOM 1000 O O . ALA A 1 124 ? -8.530 2.209 5.509 1.00 94.75 124 ALA A O 1
ATOM 1001 N N . SER A 1 125 ? -8.484 1.880 3.290 1.00 93.25 125 SER A N 1
ATOM 1002 C CA . SER A 1 125 ? -9.926 2.032 3.097 1.00 93.25 125 SER A CA 1
ATOM 1003 C C . SER A 1 125 ? -10.699 0.952 3.848 1.00 93.25 125 SER A C 1
ATOM 1005 O O . SER A 1 125 ? -11.644 1.259 4.578 1.00 93.25 125 SER A O 1
ATOM 1007 N N . SER A 1 126 ? -10.280 -0.312 3.716 1.00 94.81 126 SER A N 1
ATOM 1008 C CA . SER A 1 126 ? -10.932 -1.434 4.399 1.00 94.81 126 SER A CA 1
ATOM 1009 C C . SER A 1 126 ? -10.864 -1.295 5.925 1.00 94.81 126 SER A C 1
ATOM 1011 O O . SER A 1 126 ? -11.873 -1.457 6.616 1.00 94.81 126 SER A O 1
ATOM 1013 N N . GLU A 1 127 ? -9.704 -0.886 6.434 1.00 95.94 127 GLU A N 1
ATOM 1014 C CA . GLU A 1 127 ? -9.438 -0.720 7.857 1.00 95.94 127 GLU A CA 1
ATOM 1015 C C . GLU A 1 127 ? -10.186 0.487 8.437 1.00 95.94 127 GLU A C 1
ATOM 1017 O O . GLU A 1 127 ? -10.807 0.389 9.495 1.00 95.94 127 GLU A O 1
ATOM 1022 N N . TYR A 1 128 ? -10.221 1.615 7.723 1.00 95.12 128 TYR A N 1
ATOM 1023 C CA . TYR A 1 128 ? -10.988 2.791 8.135 1.00 95.12 128 TYR A CA 1
ATOM 1024 C C . TYR A 1 128 ? -12.489 2.484 8.217 1.00 95.12 128 TYR A C 1
ATOM 1026 O O . TYR A 1 128 ? -13.141 2.827 9.209 1.00 95.12 128 TYR A O 1
ATOM 1034 N N . ILE A 1 129 ? -13.042 1.784 7.218 1.00 94.81 129 ILE A N 1
ATOM 1035 C CA . ILE A 1 129 ? -14.447 1.351 7.224 1.00 94.81 129 ILE A CA 1
ATOM 1036 C C . ILE A 1 129 ? -14.719 0.439 8.424 1.00 94.81 129 ILE A C 1
ATOM 1038 O O . ILE A 1 129 ? -15.721 0.632 9.122 1.00 94.81 129 ILE A O 1
ATOM 1042 N N . PHE A 1 130 ? -13.828 -0.520 8.699 1.00 95.12 130 PHE A N 1
ATOM 1043 C CA . PHE A 1 130 ? -13.952 -1.407 9.852 1.00 95.12 130 PHE A CA 1
ATOM 1044 C C . PHE A 1 130 ? -13.925 -0.630 11.173 1.00 95.12 130 PHE A C 1
ATOM 1046 O O . PHE A 1 130 ? -14.841 -0.776 11.985 1.00 95.12 130 PHE A O 1
ATOM 1053 N N . ILE A 1 131 ? -12.937 0.246 11.372 1.00 95.06 131 ILE A N 1
ATOM 1054 C CA . ILE A 1 131 ? -12.787 1.053 12.589 1.00 95.06 131 ILE A CA 1
ATOM 1055 C C . ILE A 1 131 ? -14.027 1.919 12.820 1.00 95.06 131 ILE A C 1
ATOM 1057 O O . ILE A 1 131 ? -14.609 1.926 13.913 1.00 95.06 131 ILE A O 1
ATOM 1061 N N . LYS A 1 132 ? -14.494 2.601 11.772 1.00 93.06 132 LYS A N 1
ATOM 1062 C CA . LYS A 1 132 ? -15.699 3.428 11.822 1.00 93.06 132 LYS A CA 1
ATOM 1063 C C . LYS A 1 132 ? -16.942 2.611 12.167 1.00 93.06 132 LYS A C 1
ATOM 1065 O O . LYS A 1 132 ? -17.775 3.069 12.951 1.00 93.06 132 LYS A O 1
ATOM 1070 N N . ALA A 1 133 ? -17.087 1.413 11.606 1.00 92.31 133 ALA A N 1
ATOM 1071 C CA . ALA A 1 133 ? -18.244 0.557 11.844 1.00 92.31 133 ALA A CA 1
ATOM 1072 C C . ALA A 1 133 ? -18.229 -0.084 13.242 1.00 92.31 133 ALA A C 1
ATOM 1074 O O . ALA A 1 133 ? -19.269 -0.125 13.910 1.00 92.31 133 ALA A O 1
ATOM 1075 N N . PHE A 1 134 ? -17.067 -0.571 13.682 1.00 93.25 134 PHE A N 1
ATOM 1076 C CA . PHE A 1 134 ? -16.914 -1.388 14.884 1.00 93.25 134 PHE A CA 1
ATOM 1077 C C . PHE A 1 134 ? -16.654 -0.556 16.146 1.00 93.25 134 PHE A C 1
ATOM 1079 O O . PHE A 1 134 ? -17.344 -0.754 17.148 1.00 93.25 134 PHE A O 1
ATOM 1086 N N . PHE A 1 135 ? -15.721 0.401 16.094 1.00 92.31 135 PHE A N 1
ATOM 1087 C CA . PHE A 1 135 ? -15.306 1.209 17.250 1.00 92.31 135 PHE A CA 1
ATOM 1088 C C . PHE A 1 135 ? -16.020 2.559 17.352 1.00 92.31 135 PHE A C 1
ATOM 1090 O O . PHE A 1 135 ? -16.162 3.097 18.451 1.00 92.31 135 PHE A O 1
ATOM 1097 N N . ARG A 1 136 ? -16.531 3.100 16.233 1.00 89.62 136 ARG A N 1
ATOM 1098 C CA . ARG A 1 136 ? -17.133 4.451 16.186 1.00 89.62 136 ARG A CA 1
ATOM 1099 C C . ARG A 1 136 ? -16.159 5.525 16.694 1.00 89.62 136 ARG A C 1
ATOM 1101 O O . ARG A 1 136 ? -16.574 6.481 17.349 1.00 89.62 136 ARG A O 1
ATOM 1108 N N . ASP A 1 137 ? -14.872 5.317 16.435 1.00 90.06 137 ASP A N 1
ATOM 1109 C CA . ASP A 1 137 ? -13.779 6.208 16.807 1.00 90.06 137 ASP A CA 1
ATOM 1110 C C . ASP A 1 137 ? -12.753 6.241 15.672 1.00 90.06 137 ASP A C 1
ATOM 1112 O O . ASP A 1 137 ? -11.894 5.372 15.544 1.00 90.06 137 ASP A O 1
ATOM 1116 N N . GLU A 1 138 ? -12.880 7.251 14.817 1.00 90.62 138 GLU A N 1
ATOM 1117 C CA . GLU A 1 138 ? -12.039 7.413 13.631 1.00 90.62 138 GLU A CA 1
ATOM 1118 C C . GLU A 1 138 ? -10.589 7.776 13.992 1.00 90.62 138 GLU A C 1
ATOM 1120 O O . GLU A 1 138 ? -9.684 7.551 13.192 1.00 90.62 138 GLU A O 1
ATOM 1125 N N . SER A 1 139 ? -10.329 8.264 15.213 1.00 92.38 139 SER A N 1
ATOM 1126 C CA . SER A 1 139 ? -8.974 8.629 15.649 1.00 92.38 139 SER A CA 1
ATOM 1127 C C . SER A 1 139 ? -8.040 7.419 15.771 1.00 92.38 139 SER A C 1
ATOM 1129 O O . SER A 1 139 ? -6.821 7.556 15.642 1.00 92.38 139 SER A O 1
ATOM 1131 N N . MET A 1 140 ? -8.604 6.219 15.961 1.00 95.00 140 MET A N 1
ATOM 1132 C CA . MET A 1 140 ? -7.843 4.970 16.023 1.00 95.00 140 MET A CA 1
ATOM 1133 C C . MET A 1 140 ? -7.111 4.672 14.714 1.00 95.00 140 MET A C 1
ATOM 1135 O O . MET A 1 140 ? -6.029 4.091 14.755 1.00 95.00 140 MET A O 1
ATOM 1139 N N . PHE A 1 141 ? -7.658 5.106 13.574 1.00 95.38 141 PHE A N 1
ATOM 1140 C CA . PHE A 1 141 ? -7.079 4.862 12.253 1.00 95.38 141 PHE A CA 1
ATOM 1141 C C . PHE A 1 141 ? -5.636 5.369 12.153 1.00 95.38 141 PHE A C 1
ATOM 1143 O O . PHE A 1 141 ? -4.742 4.620 11.768 1.00 95.38 141 PHE A O 1
ATOM 1150 N N . TYR A 1 142 ? -5.384 6.607 12.583 1.00 94.38 142 TYR A N 1
ATOM 1151 C CA . TYR A 1 142 ? -4.047 7.203 12.512 1.00 94.38 142 TYR A CA 1
ATOM 1152 C C . TYR A 1 142 ? -3.022 6.445 13.358 1.00 94.38 142 TYR A C 1
ATOM 1154 O O . TYR A 1 142 ? -1.867 6.326 12.966 1.00 94.38 142 TYR A O 1
ATOM 1162 N N . ARG A 1 143 ? -3.450 5.882 14.494 1.00 96.75 143 ARG A N 1
ATOM 1163 C CA . ARG A 1 143 ? -2.583 5.086 15.374 1.00 96.75 143 ARG A CA 1
ATOM 1164 C C . ARG A 1 143 ? -2.312 3.694 14.803 1.00 96.75 143 ARG A C 1
ATOM 1166 O O . ARG A 1 143 ? -1.214 3.168 14.955 1.00 96.75 143 ARG A O 1
ATOM 1173 N N . VAL A 1 144 ? -3.298 3.098 14.128 1.00 97.50 144 VAL A N 1
ATOM 1174 C CA . VAL A 1 144 ? -3.114 1.835 13.396 1.00 97.50 144 VAL A CA 1
ATOM 1175 C C . VAL A 1 144 ? -2.111 2.019 12.254 1.00 97.50 144 VAL A C 1
ATOM 1177 O O . VAL A 1 144 ? -1.229 1.184 12.087 1.00 97.50 144 VAL A O 1
ATOM 1180 N N . PHE A 1 145 ? -2.197 3.125 11.509 1.00 96.88 145 PHE A N 1
ATOM 1181 C CA . PHE A 1 145 ? -1.355 3.369 10.331 1.00 96.88 145 PHE A CA 1
ATOM 1182 C C . PHE A 1 145 ? -0.011 4.052 10.601 1.00 96.88 145 PHE A C 1
ATOM 1184 O O . PHE A 1 145 ? 0.792 4.151 9.677 1.00 96.88 145 PHE A O 1
ATOM 1191 N N . GLU A 1 146 ? 0.284 4.457 11.836 1.00 96.81 146 GLU A N 1
ATOM 1192 C CA . GLU A 1 146 ? 1.568 5.076 12.193 1.00 96.81 146 GLU A CA 1
ATOM 1193 C C . GLU A 1 146 ? 2.773 4.205 11.787 1.00 96.81 146 GLU A C 1
ATOM 1195 O O . GLU A 1 146 ? 3.679 4.682 11.106 1.00 96.81 146 GLU A O 1
ATOM 1200 N N . GLY A 1 147 ? 2.751 2.915 12.135 1.00 97.44 147 GLY A N 1
ATOM 1201 C CA . GLY A 1 147 ? 3.820 1.965 11.810 1.00 97.44 147 GLY A CA 1
ATOM 1202 C C . GLY A 1 147 ? 3.927 1.661 10.308 1.00 97.44 147 GLY A C 1
ATOM 1203 O O . GLY A 1 147 ? 4.995 1.871 9.731 1.00 97.44 147 GLY A O 1
ATOM 1204 N N . PRO A 1 148 ? 2.833 1.249 9.636 1.00 96.56 148 PRO A N 1
ATOM 1205 C CA . PRO A 1 148 ? 2.827 1.013 8.191 1.00 96.56 148 PRO A CA 1
ATOM 1206 C C . PRO A 1 148 ? 3.340 2.200 7.369 1.00 96.56 148 PRO A C 1
ATOM 1208 O O . PRO A 1 148 ? 4.138 2.025 6.448 1.00 96.56 148 PRO A O 1
ATOM 1211 N N . VAL A 1 149 ? 2.907 3.418 7.711 1.00 95.38 149 VAL A N 1
ATOM 1212 C CA . VAL A 1 149 ? 3.337 4.637 7.014 1.00 95.38 149 VAL A CA 1
ATOM 1213 C C . VAL A 1 149 ? 4.817 4.914 7.263 1.00 95.38 149 VAL A C 1
ATOM 1215 O O . VAL A 1 149 ? 5.508 5.286 6.319 1.00 95.38 149 VAL A O 1
ATOM 1218 N N . ALA A 1 150 ? 5.323 4.692 8.481 1.00 97.19 150 ALA A N 1
ATOM 1219 C CA . ALA A 1 150 ? 6.745 4.849 8.782 1.00 97.19 150 ALA A CA 1
ATOM 1220 C C . ALA A 1 150 ? 7.621 3.903 7.942 1.00 97.19 150 ALA A C 1
ATOM 1222 O O . ALA A 1 150 ? 8.583 4.356 7.326 1.00 97.19 150 ALA A O 1
ATOM 1223 N N . VAL A 1 151 ? 7.243 2.623 7.832 1.00 97.19 151 VAL A N 1
ATOM 1224 C CA . VAL A 1 151 ? 7.954 1.633 6.998 1.00 97.19 151 VAL A CA 1
ATOM 1225 C C . VAL A 1 151 ? 8.005 2.076 5.531 1.00 97.19 151 VAL A C 1
ATOM 1227 O O . VAL A 1 151 ? 9.056 2.032 4.888 1.00 97.19 151 VAL A O 1
ATOM 1230 N N . ILE A 1 152 ? 6.875 2.543 4.992 1.00 95.00 152 ILE A N 1
ATOM 1231 C CA . ILE A 1 152 ? 6.797 3.019 3.605 1.00 95.00 152 ILE A CA 1
ATOM 1232 C C . ILE A 1 152 ? 7.630 4.292 3.405 1.00 95.00 152 ILE A C 1
ATOM 1234 O O . ILE A 1 152 ? 8.325 4.411 2.394 1.00 95.00 152 ILE A O 1
ATOM 1238 N N . ASP A 1 153 ? 7.572 5.239 4.341 1.00 94.81 153 ASP A N 1
ATOM 1239 C CA . ASP A 1 153 ? 8.313 6.502 4.279 1.00 94.81 153 ASP A CA 1
ATOM 1240 C C . ASP A 1 153 ? 9.831 6.276 4.314 1.00 94.81 153 ASP A C 1
ATOM 1242 O O . ASP A 1 153 ? 10.562 6.848 3.501 1.00 94.81 153 ASP A O 1
ATOM 1246 N N . GLU A 1 154 ? 10.314 5.387 5.184 1.00 95.56 154 GLU A N 1
ATOM 1247 C CA . GLU A 1 154 ? 11.725 4.989 5.234 1.00 95.56 154 GLU A CA 1
ATOM 1248 C C . GLU A 1 154 ? 12.192 4.389 3.901 1.00 95.56 154 GLU A C 1
ATOM 1250 O O . GLU A 1 154 ? 13.192 4.837 3.330 1.00 95.56 154 GLU A O 1
ATOM 1255 N N . ASN A 1 155 ? 11.424 3.448 3.346 1.00 93.12 155 ASN A N 1
ATOM 1256 C CA . ASN A 1 155 ? 11.720 2.846 2.047 1.00 93.12 155 ASN A CA 1
ATOM 1257 C C . ASN A 1 155 ? 11.720 3.879 0.902 1.00 93.12 155 ASN A C 1
ATOM 1259 O O . ASN A 1 155 ? 12.593 3.871 0.025 1.00 93.12 155 ASN A O 1
ATOM 1263 N N . MET A 1 156 ? 10.755 4.806 0.907 1.00 90.50 156 MET A N 1
ATOM 1264 C CA . MET A 1 156 ? 10.677 5.873 -0.092 1.00 90.50 156 MET A CA 1
ATOM 1265 C C . MET A 1 156 ? 11.868 6.818 -0.005 1.00 90.50 156 MET A C 1
ATOM 1267 O O . MET A 1 156 ? 12.444 7.148 -1.040 1.00 90.50 156 MET A O 1
ATOM 1271 N N . LYS A 1 157 ? 12.285 7.220 1.199 1.00 91.81 157 LYS A N 1
ATOM 1272 C CA . LYS A 1 157 ? 13.474 8.062 1.395 1.00 91.81 157 LYS A CA 1
ATOM 1273 C C . LYS A 1 157 ? 14.725 7.407 0.819 1.00 91.81 157 LYS A C 1
ATOM 1275 O O . LYS A 1 157 ? 15.462 8.063 0.083 1.00 91.81 157 LYS A O 1
ATOM 1280 N N . LEU A 1 158 ? 14.931 6.117 1.094 1.00 90.25 158 LEU A N 1
ATOM 1281 C CA . LEU A 1 158 ? 16.056 5.353 0.548 1.00 90.25 158 LEU A CA 1
ATOM 1282 C C . LEU A 1 158 ? 16.001 5.271 -0.979 1.00 90.25 158 LEU A C 1
ATOM 1284 O O . LEU A 1 158 ? 17.015 5.478 -1.648 1.00 90.25 158 LEU A O 1
ATOM 1288 N N . THR A 1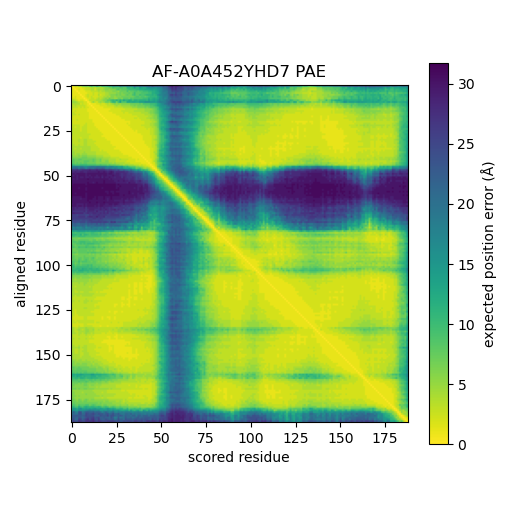 159 ? 14.824 5.019 -1.552 1.00 87.38 159 THR A N 1
ATOM 1289 C CA . THR A 1 159 ? 14.698 4.913 -3.008 1.00 87.38 159 THR A CA 1
ATOM 1290 C C . THR A 1 159 ? 14.884 6.258 -3.707 1.00 87.38 159 THR A C 1
ATOM 1292 O O . THR A 1 159 ? 15.594 6.336 -4.708 1.00 87.38 159 THR A O 1
ATOM 1295 N N . LEU A 1 160 ? 14.286 7.329 -3.180 1.00 88.06 160 LEU A N 1
ATOM 1296 C CA . LEU A 1 160 ? 14.371 8.671 -3.758 1.00 88.06 160 LEU A CA 1
ATOM 1297 C C . LEU A 1 160 ? 15.789 9.240 -3.683 1.00 88.06 160 LEU A C 1
ATOM 1299 O O . LEU A 1 160 ? 16.234 9.861 -4.645 1.00 88.06 160 LEU A O 1
ATOM 1303 N N . ALA A 1 161 ? 16.516 8.990 -2.589 1.00 88.00 161 ALA A N 1
ATOM 1304 C CA . ALA A 1 161 ? 17.905 9.425 -2.440 1.00 88.00 161 ALA A CA 1
ATOM 1305 C C . ALA A 1 161 ? 18.842 8.814 -3.499 1.00 88.00 161 ALA A C 1
ATOM 1307 O O . ALA A 1 161 ? 19.840 9.431 -3.863 1.00 88.00 161 ALA A O 1
ATOM 1308 N N . ASN A 1 162 ? 18.501 7.628 -4.010 1.00 82.62 162 ASN A N 1
ATOM 1309 C CA . ASN A 1 162 ? 19.297 6.880 -4.983 1.00 82.62 162 ASN A CA 1
ATOM 1310 C C . ASN A 1 162 ? 18.698 6.900 -6.405 1.00 82.62 162 ASN A C 1
ATOM 1312 O O . ASN A 1 162 ? 19.146 6.147 -7.270 1.00 82.62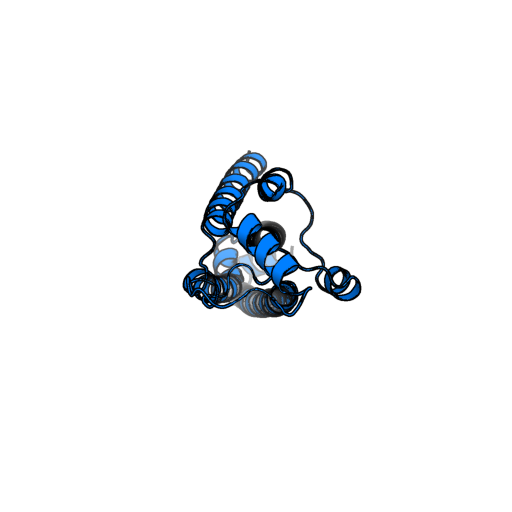 162 ASN A O 1
ATOM 1316 N N . SER A 1 163 ? 17.665 7.712 -6.663 1.00 83.00 163 SER A N 1
ATOM 1317 C CA . SER A 1 163 ? 16.983 7.744 -7.962 1.00 83.00 163 SER A CA 1
ATOM 1318 C C . SER A 1 163 ? 17.562 8.814 -8.888 1.00 83.00 163 SER A C 1
ATOM 1320 O O . SER A 1 163 ? 17.560 10.002 -8.570 1.00 83.00 163 SER A O 1
ATOM 1322 N N . HIS A 1 164 ? 17.997 8.396 -10.079 1.00 83.25 164 HIS A N 1
ATOM 1323 C CA . HIS A 1 164 ? 18.472 9.285 -11.149 1.00 83.25 164 HIS A CA 1
ATOM 1324 C C . HIS A 1 164 ? 17.523 9.335 -12.360 1.00 83.25 164 HIS A C 1
ATOM 1326 O O . HIS A 1 164 ? 17.825 9.972 -13.368 1.00 83.25 164 HIS A O 1
ATOM 1332 N N . ASP A 1 165 ? 16.364 8.679 -12.269 1.00 85.88 165 ASP A N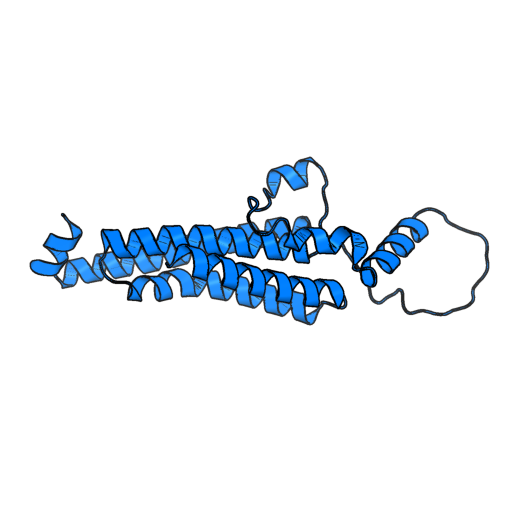 1
ATOM 1333 C CA . ASP A 1 165 ? 15.364 8.618 -13.335 1.00 85.88 165 ASP A CA 1
ATOM 1334 C C . ASP A 1 165 ? 14.291 9.702 -13.131 1.00 85.88 165 ASP A C 1
ATOM 1336 O O . ASP A 1 165 ? 13.320 9.533 -12.387 1.00 85.88 165 ASP A O 1
ATOM 1340 N N . ALA A 1 166 ? 14.461 10.836 -13.815 1.00 87.31 166 ALA A N 1
ATOM 1341 C CA . ALA A 1 166 ? 13.530 11.961 -13.738 1.00 87.31 166 ALA A CA 1
ATOM 1342 C C . ALA A 1 166 ? 12.114 11.611 -14.237 1.00 87.31 166 ALA A C 1
ATOM 1344 O O . ALA A 1 166 ? 11.135 12.181 -13.750 1.00 87.31 166 ALA A O 1
ATOM 1345 N N . ILE A 1 167 ? 11.983 10.666 -15.176 1.00 88.56 167 ILE A N 1
ATOM 1346 C CA . ILE A 1 167 ? 10.682 10.223 -15.691 1.00 88.56 167 ILE A CA 1
ATOM 1347 C C . ILE A 1 167 ? 9.971 9.380 -14.643 1.00 88.56 167 ILE A C 1
ATOM 1349 O O . ILE A 1 167 ? 8.783 9.597 -14.410 1.00 88.56 167 ILE A O 1
ATOM 1353 N N . CYS A 1 168 ? 10.690 8.480 -13.970 1.00 89.81 168 CYS A N 1
ATOM 1354 C CA . CYS A 1 168 ? 10.158 7.728 -12.837 1.00 89.81 168 CYS A CA 1
ATOM 1355 C C . CYS A 1 168 ? 9.609 8.680 -11.768 1.00 89.81 168 CYS A C 1
ATOM 1357 O O . CYS A 1 168 ? 8.462 8.540 -11.352 1.00 89.81 168 CYS A O 1
ATOM 1359 N N . LEU A 1 169 ? 10.397 9.680 -11.358 1.00 91.25 169 LEU A N 1
ATOM 1360 C CA . LEU A 1 169 ? 9.981 10.657 -10.344 1.00 91.25 169 LEU A CA 1
ATOM 1361 C C . LEU A 1 169 ? 8.743 11.450 -10.783 1.00 91.25 169 LEU A C 1
ATOM 1363 O O . LEU A 1 169 ? 7.798 11.612 -10.010 1.00 91.25 169 LEU A O 1
ATOM 1367 N N . MET A 1 170 ? 8.711 11.906 -12.038 1.00 92.94 170 MET A N 1
ATOM 1368 C CA . MET A 1 170 ? 7.545 12.586 -12.601 1.00 92.94 170 MET A CA 1
ATOM 1369 C C . MET A 1 170 ? 6.308 11.676 -12.600 1.00 92.94 170 MET A C 1
ATOM 1371 O O . MET A 1 170 ? 5.231 12.111 -12.192 1.00 92.94 170 MET A O 1
ATOM 1375 N N . LEU A 1 171 ? 6.448 10.416 -13.021 1.00 93.31 171 LEU A N 1
ATOM 1376 C CA . LEU A 1 171 ? 5.348 9.454 -13.046 1.00 93.31 171 LEU A CA 1
ATOM 1377 C C . LEU A 1 171 ? 4.851 9.125 -11.639 1.00 93.31 171 LEU A C 1
ATOM 1379 O O . LEU A 1 171 ? 3.641 9.077 -11.453 1.00 93.31 171 LEU A O 1
ATOM 1383 N N . MET A 1 172 ? 5.731 8.993 -10.641 1.00 94.06 172 MET A N 1
ATOM 1384 C CA . MET A 1 172 ? 5.331 8.837 -9.236 1.00 94.06 172 MET A CA 1
ATOM 1385 C C . MET A 1 172 ? 4.451 10.005 -8.774 1.00 94.06 172 MET A C 1
ATOM 1387 O O . MET A 1 172 ? 3.383 9.782 -8.211 1.00 94.06 172 MET A O 1
ATOM 1391 N N . ILE A 1 173 ? 4.841 11.248 -9.080 1.00 93.56 173 ILE A N 1
ATOM 1392 C CA . ILE A 1 173 ? 4.030 12.435 -8.764 1.00 93.56 173 ILE A CA 1
ATOM 1393 C C . ILE A 1 173 ? 2.671 12.375 -9.478 1.00 93.56 173 ILE A C 1
ATOM 1395 O O . ILE A 1 173 ? 1.639 12.676 -8.876 1.00 93.56 173 ILE A O 1
ATOM 1399 N N . CYS A 1 174 ? 2.648 11.993 -10.758 1.00 94.44 174 CYS A N 1
ATOM 1400 C CA . CYS A 1 174 ? 1.411 11.853 -11.526 1.00 94.44 174 CYS A CA 1
ATOM 1401 C C . CYS A 1 174 ? 0.497 10.749 -10.975 1.00 94.44 174 CYS A C 1
ATOM 1403 O O . CYS A 1 174 ? -0.712 10.960 -10.908 1.00 94.44 174 CYS A O 1
ATOM 1405 N N . ILE A 1 175 ? 1.057 9.612 -10.557 1.00 93.62 175 ILE A N 1
ATOM 1406 C CA . ILE A 1 175 ? 0.333 8.506 -9.920 1.00 93.62 175 ILE A CA 1
ATOM 1407 C C . ILE A 1 175 ? -0.322 8.994 -8.625 1.00 93.62 175 ILE A C 1
ATOM 1409 O O . ILE A 1 175 ? -1.529 8.832 -8.463 1.00 93.62 175 ILE A O 1
ATOM 1413 N N . THR A 1 176 ? 0.427 9.672 -7.749 1.00 92.12 176 THR A N 1
ATOM 1414 C CA . THR A 1 176 ? -0.116 10.225 -6.498 1.00 92.12 176 THR A CA 1
ATOM 1415 C C . THR A 1 176 ? -1.256 11.207 -6.762 1.00 92.12 176 THR A C 1
ATOM 1417 O O . THR A 1 176 ? -2.309 11.114 -6.137 1.00 92.12 176 THR A O 1
ATOM 1420 N N . LYS A 1 177 ? -1.088 12.123 -7.726 1.00 90.94 177 LYS A N 1
ATOM 1421 C CA . LYS A 1 177 ? -2.149 13.068 -8.110 1.00 90.94 177 LYS A CA 1
ATOM 1422 C C . LYS A 1 177 ? -3.394 12.361 -8.636 1.00 90.94 177 LYS A C 1
ATOM 1424 O O . LYS A 1 177 ? -4.505 12.749 -8.298 1.00 90.94 177 LYS A O 1
ATOM 1429 N N . LYS A 1 178 ? -3.216 11.319 -9.450 1.00 89.12 178 LYS A N 1
ATOM 1430 C CA . LYS A 1 178 ? -4.336 10.542 -9.982 1.00 89.12 178 LYS A CA 1
ATOM 1431 C C . LYS A 1 178 ? -5.100 9.831 -8.874 1.00 89.12 178 LYS A C 1
ATOM 1433 O O . LYS A 1 178 ? -6.320 9.913 -8.856 1.00 89.12 178 LYS A O 1
ATOM 1438 N N . HIS A 1 179 ? -4.409 9.208 -7.925 1.00 85.56 179 HIS A N 1
ATOM 1439 C CA . HIS A 1 179 ? -5.063 8.584 -6.776 1.00 85.56 179 HIS A CA 1
ATOM 1440 C C . HIS A 1 179 ? -5.887 9.577 -5.942 1.00 85.56 179 HIS A C 1
ATOM 1442 O O . HIS A 1 179 ? -7.011 9.253 -5.571 1.00 85.56 179 HIS A O 1
ATOM 1448 N N . GLN A 1 180 ? -5.404 10.810 -5.748 1.00 82.75 180 GLN A N 1
ATOM 1449 C CA . GLN A 1 180 ? -6.176 11.865 -5.073 1.00 82.75 180 GLN A CA 1
ATOM 1450 C C . GLN A 1 180 ? -7.476 12.224 -5.810 1.00 82.75 180 GLN A C 1
ATOM 1452 O O . GLN A 1 180 ? -8.504 12.437 -5.172 1.00 82.75 180 GLN A O 1
ATOM 1457 N N . GLU A 1 181 ? -7.451 12.285 -7.146 1.00 78.94 181 GLU A N 1
ATOM 1458 C CA . GLU A 1 181 ? -8.660 12.520 -7.950 1.00 78.94 181 GLU A CA 1
ATOM 1459 C C . GLU A 1 181 ? -9.687 11.388 -7.766 1.00 78.94 181 GLU A C 1
ATOM 1461 O O . GLU A 1 181 ? -10.877 11.663 -7.622 1.00 78.94 181 GLU A O 1
ATOM 1466 N N . TYR A 1 182 ? -9.238 10.129 -7.722 1.00 66.38 182 TYR A N 1
ATOM 1467 C CA . TYR A 1 182 ? -10.126 8.977 -7.544 1.00 66.38 182 TYR A CA 1
ATOM 1468 C C . TYR A 1 182 ? -10.726 8.890 -6.137 1.00 66.38 182 TYR A C 1
ATOM 1470 O O . TYR A 1 182 ? -11.924 8.647 -6.016 1.00 66.38 182 TYR A O 1
ATOM 1478 N N . GLU A 1 183 ? -9.952 9.124 -5.074 1.00 59.56 183 GLU A N 1
ATOM 1479 C CA . GLU A 1 183 ? -10.484 9.106 -3.701 1.00 59.56 183 GLU A CA 1
ATOM 1480 C C . GLU A 1 183 ? -11.540 10.196 -3.476 1.00 59.56 183 GLU A C 1
ATOM 1482 O O . GLU A 1 183 ? -12.558 9.950 -2.826 1.00 59.56 183 GLU A O 1
ATOM 1487 N N . LEU A 1 184 ? -11.360 11.373 -4.087 1.00 49.66 184 LEU A N 1
ATOM 1488 C CA . LEU A 1 184 ? -12.386 12.415 -4.097 1.00 49.66 184 LEU A CA 1
ATOM 1489 C C . LEU A 1 184 ? -13.663 11.965 -4.820 1.00 49.66 184 LEU A C 1
ATOM 1491 O O . LEU A 1 184 ? -14.737 12.404 -4.443 1.00 49.66 184 LEU A O 1
ATOM 1495 N N . CYS A 1 185 ? -13.598 11.077 -5.811 1.00 40.19 185 CYS A N 1
ATOM 1496 C CA . CYS A 1 185 ? -14.795 10.535 -6.462 1.00 40.19 185 CYS A CA 1
ATOM 1497 C C . CYS A 1 185 ? -15.505 9.431 -5.659 1.00 40.19 185 CYS A C 1
ATOM 1499 O O . CYS A 1 185 ? -16.680 9.196 -5.911 1.00 40.19 185 CYS A O 1
ATOM 1501 N N . PHE A 1 186 ? -14.833 8.758 -4.717 1.00 39.69 186 PHE A N 1
ATOM 1502 C CA . PHE A 1 186 ? -15.447 7.726 -3.861 1.00 39.69 186 PHE A CA 1
ATOM 1503 C C . PHE A 1 186 ? -16.003 8.274 -2.536 1.00 39.69 186 PHE A C 1
ATOM 1505 O O . PHE A 1 186 ? -16.746 7.576 -1.845 1.00 39.69 186 PHE A O 1
ATOM 1512 N N . LEU A 1 187 ? -15.647 9.511 -2.173 1.00 36.56 187 LEU A N 1
ATOM 1513 C CA . LEU A 1 187 ? -16.108 10.200 -0.961 1.00 36.56 187 LEU A CA 1
ATOM 1514 C C . LEU A 1 187 ? -17.324 11.129 -1.190 1.00 36.56 187 LEU A C 1
ATOM 1516 O O . LEU A 1 187 ? -17.747 11.796 -0.243 1.00 36.56 187 LEU A O 1
ATOM 1520 N N . TRP A 1 188 ? -17.899 11.146 -2.400 1.00 28.84 188 TRP A N 1
ATOM 1521 C CA . TRP A 1 188 ? -19.149 11.831 -2.775 1.00 28.84 188 TRP A CA 1
ATOM 1522 C C . TRP A 1 188 ? -20.115 10.862 -3.461 1.00 28.84 188 TRP A C 1
ATOM 1524 O O . TRP A 1 188 ? -21.341 11.097 -3.351 1.00 28.84 188 TRP A O 1
#

Foldseek 3Di:
DVLVCCVVPPVPVNVVVLVVVLVVLLVVLLVVLLVLVVLLVVQADDADDPPPPDPDDDDDDDDDDVVVVNVVSPCVLPDLPPVVCVLVCLQPAADDSVVCVVVVHHDHVLSSLSNSVNVVCVVLVVVQVCCCVPNVDSVSSCSSCVSNVVSVVVSCVVDVVPDPRPSSVVSSVSSVVSVVVVVVVVVD

Mean predicted aligned error: 9.39 Å